Protein 4RPT (pdb70)

Nearest PDB structures (foldseek):
  4rpt-assembly3_B  TM=1.002E+00  e=6.701E-26  Rotavirus A
  5af2-assembly4_D  TM=9.521E-01  e=5.714E-21  Rotavirus A
  6o3v-assembly1_C-4  TM=9.433E-01  e=4.344E-21  Rotavirus A
  6o6b-assembly1_B  TM=9.333E-01  e=2.959E-21  Rotavirus A
  6o3v-assembly2_B  TM=9.408E-01  e=2.381E-19  Rotavirus A

Radius of gyration: 18.59 Å; Cα contacts (8 Å, |Δi|>4): 597; chains: 2; bounding box: 38×41×48 Å

Sequence (284 aa):
SGADDPNYFIGIKFRHIPYEYDVKIPHLTFGVLFISDNMIPDVVEIMKIMKKELFEMDITTSYTYMLSDGIYVANVSGVLATYFKMYNLFYKSQITFGQSRMFIPHITLSFSNNKTVRIESTRLKISSIYLRKIKGDTVFDMSEDPNYFIGIKFRHIPYEYDVKIPHLTFGVLFISDNMIPDVVEIMKIMKKELFEMDITTSYTYMLSDGIYVANVSGVLATYFKMYNLFYKSQITFGQSRMFIPHITLSFSNNKTVRIESTRLKISSIYLRKIKGDTVFDMSE

B-factor: mean 23.07, std 10.88, range [8.74, 69.45]

InterPro domains:
  IPR011181 Protein VP3, rotavirus [MF_04124] (1-789)
  IPR011181 Protein VP3, rotavirus [MF_04128] (1-835)
  IPR011181 Protein VP3, rotavirus [PF06929] (1-686)
  IPR011181 Protein VP3, rotavirus [PIRSF004015] (1-833)
  IPR011181 Protein VP3, rotavirus [PS51589] (1-835)
  IPR011181 Protein VP3, rotavirus [cd20757] (257-454)

Organism: Rotavirus A (strain RVA/Monkey/United States/RRV/1975/G3P5B[3]) (NCBI:txid444185)

Structure (mmCIF, N/CA/C/O backbone):
data_4RPT
#
_entry.id   4RPT
#
_cell.length_a   40.240
_cell.length_b   68.370
_cell.length_c   52.420
_cell.angle_alpha   90.00
_cell.angle_beta   106.88
_cell.angle_gamma   90.00
#
_symmetry.space_group_name_H-M   'P 1 21 1'
#
loop_
_entity.id
_entity.type
_entity.pdbx_description
1 polymer 'Capping enzyme protein'
2 non-polymer 'MALONATE ION'
3 non-polymer 1,2-ETHANEDIOL
4 water water
#
loop_
_atom_site.group_PDB
_atom_site.id
_atom_site.type_symbol
_atom_site.label_atom_id
_atom_site.label_alt_id
_atom_site.label_comp_id
_atom_site.label_asym_id
_atom_site.label_entity_id
_atom_site.label_seq_id
_atom_site.pdbx_PDB_ins_code
_atom_site.Cartn_x
_atom_site.Cartn_y
_atom_site.Cartn_z
_atom_site.occupancy
_atom_site.B_iso_or_equiv
_atom_site.auth_seq_id
_atom_site.auth_comp_id
_atom_site.auth_asym_id
_atom_site.auth_atom_id
_atom_site.pdbx_PDB_model_num
ATOM 1 N N . SER A 1 1 ? 11.286 33.133 -9.242 1.00 19.46 692 SER A N 1
ATOM 2 C CA . SER A 1 1 ? 12.420 32.347 -9.714 1.00 20.59 692 SER A CA 1
ATOM 3 C C . SER A 1 1 ? 12.987 31.504 -8.580 1.00 18.37 692 SER A C 1
ATOM 4 O O . SER A 1 1 ? 12.868 31.872 -7.406 1.00 18.29 692 SER A O 1
ATOM 7 N N . GLY A 1 2 ? 13.606 30.385 -8.936 1.00 24.33 693 GLY A N 1
ATOM 8 C CA . GLY A 1 2 ? 14.225 29.498 -7.968 1.00 22.39 693 GLY A CA 1
ATOM 9 C C . GLY A 1 2 ? 13.237 28.944 -6.963 1.00 25.03 693 GLY A C 1
ATOM 10 O O . GLY A 1 2 ? 12.048 28.826 -7.246 1.00 25.78 693 GLY A O 1
ATOM 11 N N . ALA A 1 3 ? 13.733 28.622 -5.772 1.00 20.46 694 ALA A N 1
ATOM 12 C CA . ALA A 1 3 ? 12.888 28.042 -4.738 1.00 18.05 694 ALA A CA 1
ATOM 13 C C . ALA A 1 3 ? 13.567 28.159 -3.387 1.00 17.08 694 ALA A C 1
ATOM 14 O O . ALA A 1 3 ? 14.770 28.355 -3.305 1.00 16.54 694 ALA A O 1
ATOM 16 N N . ASP A 1 4 ? 12.783 28.062 -2.326 1.00 18.61 695 ASP A N 1
ATOM 17 C CA . ASP A 1 4 ? 13.360 27.947 -1.001 1.00 17.29 695 ASP A CA 1
ATOM 18 C C . ASP A 1 4 ? 13.951 26.544 -0.846 1.00 17.30 695 ASP A C 1
ATOM 19 O O . ASP A 1 4 ? 13.240 25.544 -1.067 1.00 17.46 695 ASP A O 1
ATOM 24 N N . ASP A 1 5 ? 15.229 26.456 -0.483 1.00 16.23 696 ASP A N 1
ATOM 25 C CA . ASP A 1 5 ? 15.836 25.154 -0.191 1.00 16.57 696 ASP A CA 1
ATOM 26 C C . ASP A 1 5 ? 15.003 24.407 0.836 1.00 15.40 696 ASP A C 1
ATOM 27 O O . ASP A 1 5 ? 14.323 25.018 1.661 1.00 15.23 696 ASP A O 1
ATOM 32 N N . PRO A 1 6 ? 15.026 23.079 0.770 1.00 15.93 697 PRO A N 1
ATOM 33 C CA . PRO A 1 6 ? 14.195 22.331 1.705 1.00 13.70 697 PRO A CA 1
ATOM 34 C C . PRO A 1 6 ? 14.693 22.431 3.137 1.00 15.20 697 PRO A C 1
ATOM 35 O O . PRO A 1 6 ? 15.888 22.577 3.391 1.00 15.06 697 PRO A O 1
ATOM 39 N N . ASN A 1 7 ? 13.755 22.379 4.069 1.00 14.13 698 ASN A N 1
ATOM 40 C CA . ASN A 1 7 ? 14.099 22.300 5.477 1.00 14.08 698 ASN A CA 1
ATOM 41 C C . ASN A 1 7 ? 13.614 20.999 6.111 1.00 12.28 698 ASN A C 1
ATOM 42 O O . ASN A 1 7 ? 13.949 20.728 7.258 1.00 13.81 698 ASN A O 1
ATOM 47 N N . TYR A 1 8 ? 12.838 20.201 5.366 1.00 11.66 699 TYR A N 1
ATOM 48 C CA . TYR A 1 8 ? 12.373 18.886 5.850 1.00 11.74 699 TYR A CA 1
ATOM 49 C C . TYR A 1 8 ? 12.567 17.820 4.786 1.00 11.22 699 TYR A C 1
ATOM 50 O O . TYR A 1 8 ? 12.672 18.122 3.588 1.00 11.52 699 TYR A O 1
ATOM 59 N N . PHE A 1 9 ? 12.628 16.570 5.218 1.00 11.36 700 PHE A N 1
ATOM 60 C CA . PHE A 1 9 ? 12.536 15.477 4.250 1.00 10.67 700 PHE A CA 1
ATOM 61 C C . PHE A 1 9 ? 11.570 14.415 4.764 1.00 8.74 700 PHE A C 1
ATOM 62 O O . PHE A 1 9 ? 11.243 14.350 5.968 1.00 9.85 700 PHE A O 1
ATOM 70 N N . ILE A 1 10 ? 11.047 13.619 3.839 1.00 9.07 701 ILE A N 1
ATOM 71 C CA . ILE A 1 10 ? 10.286 12.424 4.195 1.00 9.38 701 ILE A CA 1
ATOM 72 C C . ILE A 1 10 ? 11.249 11.247 4.103 1.00 10.23 701 ILE A C 1
ATOM 73 O O . ILE A 1 10 ? 11.850 11.025 3.046 1.00 10.02 701 ILE A O 1
ATOM 78 N N . GLY A 1 11 ? 11.415 10.519 5.203 1.00 9.54 702 GLY A N 1
ATOM 79 C CA . GLY A 1 11 ? 12.333 9.401 5.256 1.00 10.11 702 GLY A CA 1
ATOM 80 C C . GLY A 1 11 ? 11.556 8.098 5.339 1.00 11.46 702 GLY A C 1
ATOM 81 O O . GLY A 1 11 ? 10.416 8.042 5.837 1.00 11.52 702 GLY A O 1
ATOM 82 N N . ILE A 1 12 ? 12.182 7.027 4.869 1.00 11.65 703 ILE A N 1
ATOM 83 C CA . ILE A 1 12 ? 11.599 5.694 4.999 1.00 12.36 703 ILE A CA 1
ATOM 84 C C . ILE A 1 12 ? 12.686 4.775 5.521 1.00 11.65 703 ILE A C 1
ATOM 85 O O . ILE A 1 12 ? 13.776 4.695 4.938 1.00 12.63 703 ILE A O 1
ATOM 90 N N . LYS A 1 13 ? 12.406 4.119 6.641 1.00 12.60 704 LYS A N 1
ATOM 91 C CA . LYS A 1 13 ? 13.325 3.152 7.227 1.00 14.07 704 LYS A CA 1
ATOM 92 C C . LYS A 1 13 ? 12.883 1.744 6.861 1.00 13.93 704 LYS A C 1
ATOM 93 O O . LYS A 1 13 ? 11.691 1.508 6.616 1.00 15.84 704 LYS A O 1
ATOM 99 N N . PHE A 1 14 ? 13.842 0.824 6.853 1.00 14.95 705 PHE A N 1
ATOM 100 C CA . PHE A 1 14 ? 13.599 -0.550 6.417 1.00 16.47 705 PHE A CA 1
ATOM 101 C C . PHE A 1 14 ? 14.064 -1.542 7.470 1.00 17.75 705 PHE A C 1
ATOM 102 O O . PHE A 1 14 ? 14.907 -1.223 8.292 1.00 18.92 705 PHE A O 1
ATOM 110 N N . ARG A 1 15 ? 13.494 -2.740 7.439 1.00 16.97 706 ARG A N 1
ATOM 111 C CA . ARG A 1 15 ? 13.913 -3.802 8.342 1.00 2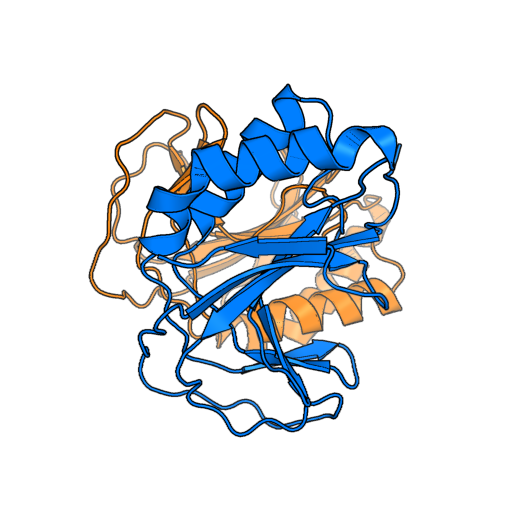0.51 706 ARG A CA 1
ATOM 112 C C . ARG A 1 15 ? 15.375 -4.162 8.111 1.00 19.38 706 ARG A C 1
ATOM 113 O O . ARG A 1 15 ? 16.124 -4.448 9.049 1.00 25.70 706 ARG A O 1
ATOM 121 N N . HIS A 1 16 ? 15.793 -4.107 6.858 1.00 16.51 707 HIS A N 1
ATOM 122 C CA . HIS A 1 16 ? 17.138 -4.516 6.500 1.00 20.07 707 HIS A CA 1
ATOM 123 C C . HIS A 1 16 ? 17.550 -3.841 5.217 1.00 18.73 707 HIS A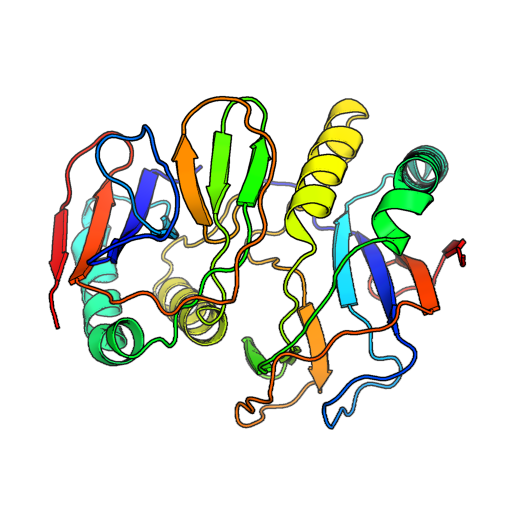 C 1
ATOM 124 O O . HIS A 1 16 ? 16.744 -3.686 4.298 1.00 24.40 707 HIS A O 1
ATOM 131 N N . ILE A 1 17 ? 18.803 -3.434 5.135 1.00 17.08 708 ILE A N 1
ATOM 132 C CA . ILE A 1 17 ? 19.289 -3.030 3.836 1.00 19.02 708 ILE A CA 1
ATOM 133 C C . ILE A 1 17 ? 20.485 -3.892 3.458 1.00 19.03 708 ILE A C 1
ATOM 134 O O . ILE A 1 17 ? 21.269 -4.324 4.313 1.00 19.22 708 ILE A O 1
ATOM 139 N N . PRO A 1 18 ? 20.610 -4.160 2.160 1.00 14.94 709 PRO A N 1
ATOM 140 C CA . PRO A 1 18 ? 21.532 -5.175 1.635 1.00 16.81 709 PRO A CA 1
ATOM 141 C C . PRO A 1 18 ? 22.926 -4.652 1.279 1.00 14.04 709 PRO A C 1
ATOM 142 O O . PRO A 1 18 ? 23.630 -5.242 0.441 1.00 13.96 709 PRO A O 1
ATOM 146 N N . TYR A 1 19 ? 23.362 -3.596 1.964 1.00 14.22 710 TYR A N 1
ATOM 147 C CA . TYR A 1 19 ? 24.673 -3.003 1.723 1.00 14.09 710 TYR A CA 1
ATOM 148 C C . TYR A 1 19 ? 25.379 -2.728 3.026 1.00 13.49 710 TYR A C 1
ATOM 149 O O . TYR A 1 19 ? 24.740 -2.427 4.023 1.00 16.33 710 TYR A O 1
ATOM 158 N N . GLU A 1 20 ? 26.702 -2.783 2.994 1.00 14.76 711 GLU A N 1
ATOM 159 C CA . GLU A 1 20 ? 27.496 -2.248 4.081 1.00 15.97 711 GLU A CA 1
ATOM 160 C C . GLU A 1 20 ? 27.220 -0.744 4.133 1.00 16.12 711 GLU A C 1
ATOM 161 O O . GLU A 1 20 ? 27.110 -0.081 3.098 1.00 14.54 711 GLU A O 1
ATOM 167 N N . TYR A 1 21 ? 27.105 -0.202 5.338 1.00 14.30 712 TYR A N 1
ATOM 168 C CA . TYR A 1 21 ? 26.861 1.226 5.515 1.00 14.91 712 TYR A CA 1
ATOM 169 C C . TYR A 1 21 ? 27.553 1.726 6.773 1.00 15.59 712 TYR A C 1
ATOM 170 O O . TYR A 1 21 ? 27.784 0.954 7.710 1.00 15.75 712 TYR A O 1
ATOM 179 N N . ASP A 1 22 ? 27.891 3.011 6.780 1.00 15.92 713 ASP A N 1
ATOM 180 C CA . ASP A 1 22 ? 28.570 3.623 7.918 1.00 17.98 713 ASP A CA 1
ATOM 181 C C . ASP A 1 22 ? 27.725 4.682 8.637 1.00 18.59 713 ASP A C 1
ATOM 182 O O . ASP A 1 22 ? 28.070 5.099 9.741 1.00 18.76 713 ASP A O 1
ATOM 187 N N . VAL A 1 23 ? 26.647 5.149 8.021 1.00 14.69 714 VAL A N 1
ATOM 188 C CA . VAL A 1 23 ? 25.789 6.127 8.695 1.00 15.64 714 VAL A CA 1
ATOM 189 C C . VAL A 1 23 ? 25.090 5.454 9.870 1.00 18.97 714 VAL A C 1
ATOM 190 O O . VAL A 1 23 ? 24.956 4.235 9.910 1.00 18.72 714 VAL A O 1
ATOM 194 N N . LYS A 1 24 ? 24.624 6.245 10.828 1.00 16.76 715 LYS A N 1
ATOM 195 C CA . LYS A 1 24 ? 24.008 5.658 12.013 1.00 19.30 715 LYS A CA 1
ATOM 196 C C . LYS A 1 24 ? 22.570 5.223 11.778 1.00 20.35 715 LYS A C 1
ATOM 197 O O . LYS A 1 24 ? 22.143 4.196 12.301 1.00 27.49 715 LYS A O 1
ATOM 203 N N . ILE A 1 25 ? 21.829 5.998 10.997 1.00 19.65 716 ILE A N 1
ATOM 204 C CA . ILE A 1 25 ? 20.439 5.657 10.705 1.00 23.78 716 ILE A CA 1
ATOM 205 C C . ILE A 1 25 ? 20.197 5.595 9.202 1.00 15.71 716 ILE A C 1
ATOM 206 O O . ILE A 1 25 ? 19.768 6.569 8.597 1.00 18.87 716 ILE A O 1
ATOM 211 N N . PRO A 1 26 ? 20.466 4.433 8.584 1.00 16.43 717 PRO A N 1
ATOM 212 C CA . PRO A 1 26 ? 20.247 4.383 7.135 1.00 14.04 717 PRO A CA 1
ATOM 213 C C . PRO A 1 26 ? 18.769 4.452 6.798 1.00 12.71 717 PRO A C 1
ATOM 214 O O . PRO A 1 26 ? 17.930 3.850 7.480 1.00 14.86 717 PRO A O 1
ATOM 218 N N . HIS A 1 27 ? 18.447 5.232 5.782 1.00 11.40 718 HIS A N 1
ATOM 219 C CA . HIS A 1 27 ? 17.061 5.432 5.394 1.00 10.72 718 HIS A CA 1
ATOM 220 C C . HIS A 1 27 ? 17.003 5.868 3.945 1.00 11.20 718 HIS A C 1
ATOM 221 O O . HIS A 1 27 ? 17.957 6.440 3.408 1.00 10.89 718 HIS A O 1
ATOM 228 N N . LEU A 1 28 ? 15.868 5.603 3.316 1.00 11.03 719 LEU A N 1
ATOM 229 C CA . LEU A 1 28 ? 15.544 6.242 2.056 1.00 10.93 719 LEU A CA 1
ATOM 230 C C . LEU A 1 28 ? 15.126 7.691 2.312 1.00 10.56 719 LEU A C 1
ATOM 231 O O . LEU A 1 28 ? 14.234 7.965 3.124 1.00 11.73 719 LEU A O 1
ATOM 236 N N . THR A 1 29 ? 15.805 8.626 1.662 1.00 10.97 720 THR A N 1
ATOM 237 C CA . THR A 1 29 ? 15.314 10.002 1.576 1.00 9.65 720 THR A CA 1
ATOM 238 C C . THR A 1 29 ? 14.353 10.007 0.402 1.00 9.21 720 THR A C 1
ATOM 239 O O . THR A 1 29 ? 14.777 10.006 -0.763 1.00 10.32 720 THR A O 1
ATOM 243 N N . PHE A 1 30 ? 13.064 9.914 0.711 1.00 10.47 721 PHE A N 1
ATOM 244 C CA . PHE A 1 30 ? 12.029 9.757 -0.307 1.00 10.74 721 PHE A CA 1
ATOM 245 C C . PHE A 1 30 ? 11.734 11.074 -1.006 1.00 10.30 721 PHE A C 1
ATOM 246 O O . PHE A 1 30 ? 11.541 11.113 -2.222 1.00 11.79 721 PHE A O 1
ATOM 254 N N . GLY A 1 31 ? 11.719 12.161 -0.244 1.00 9.69 722 GLY A N 1
ATOM 255 C CA . GLY A 1 31 ? 11.452 13.457 -0.839 1.00 11.43 722 GLY A CA 1
ATOM 256 C C . GLY A 1 31 ? 11.899 14.563 0.078 1.00 10.86 722 GLY A C 1
ATOM 257 O O . GLY A 1 31 ? 12.130 14.321 1.259 1.00 10.45 722 GLY A O 1
ATOM 258 N N . VAL A 1 32 ? 12.054 15.760 -0.477 1.00 9.65 723 VAL A N 1
ATOM 259 C CA . VAL A 1 32 ? 12.471 16.915 0.308 1.00 10.34 723 VAL A CA 1
ATOM 260 C C . VAL A 1 32 ? 11.455 18.026 0.091 1.00 11.43 723 VAL A C 1
ATOM 261 O O . VAL A 1 32 ? 10.786 18.093 -0.948 1.00 13.76 723 VAL A O 1
ATOM 265 N N . LEU A 1 33 ? 11.320 18.873 1.106 1.00 10.64 724 LEU A N 1
ATOM 266 C CA . LEU A 1 33 ? 10.274 19.897 1.126 1.00 11.61 724 LEU A CA 1
ATOM 267 C C . LEU A 1 33 ? 10.740 21.140 1.821 1.00 11.45 724 LEU A C 1
ATOM 268 O O . LEU A 1 33 ? 11.514 21.052 2.759 1.00 13.09 724 LEU A O 1
ATOM 273 N N . PHE A 1 34 ? 10.150 22.272 1.446 1.00 13.22 725 PHE A N 1
ATOM 274 C CA . PHE A 1 34 ? 10.227 23.425 2.325 1.00 14.13 725 PHE A CA 1
ATOM 275 C C . PHE A 1 34 ? 8.856 23.610 2.941 1.00 14.20 725 PHE A C 1
ATOM 276 O O . PHE A 1 34 ? 7.858 23.690 2.234 1.00 16.20 725 PHE A O 1
ATOM 284 N N . ILE A 1 35 ? 8.814 23.625 4.269 1.00 14.69 726 ILE A N 1
ATOM 285 C CA . ILE A 1 35 ? 7.555 23.775 4.962 1.00 16.91 726 ILE A CA 1
ATOM 286 C C . ILE A 1 35 ? 7.655 25.010 5.838 1.00 17.56 726 ILE A C 1
ATOM 287 O O . ILE A 1 35 ? 8.536 25.091 6.678 1.00 18.33 726 ILE A O 1
ATOM 292 N N . SER A 1 36 ? 6.722 25.944 5.660 1.00 19.57 727 SER A N 1
ATOM 293 C CA . SER A 1 36 ? 6.535 27.020 6.635 1.00 25.48 727 SER A CA 1
ATOM 294 C C . SER A 1 36 ? 6.024 26.370 7.907 1.00 24.12 727 SER A C 1
ATOM 295 O O . SER A 1 36 ? 5.302 25.391 7.830 1.00 25.00 727 SER A O 1
ATOM 298 N N . ASP A 1 37 ? 6.357 26.915 9.073 1.00 38.76 728 ASP A N 1
ATOM 299 C CA . ASP A 1 37 ? 6.006 26.235 10.321 1.00 40.75 728 ASP A CA 1
ATOM 300 C C . ASP A 1 37 ? 4.504 26.104 10.552 1.00 35.32 728 ASP A C 1
ATOM 301 O O . ASP A 1 37 ? 4.057 25.159 11.210 1.00 46.30 728 ASP A O 1
ATOM 306 N N . ASN A 1 38 ? 3.720 27.009 9.978 1.00 27.62 729 ASN A N 1
ATOM 307 C CA . ASN A 1 38 ? 2.269 26.894 10.085 1.00 28.33 729 ASN A CA 1
ATOM 308 C C . ASN A 1 38 ? 1.712 25.814 9.158 1.00 27.40 729 ASN A C 1
ATOM 309 O O . ASN A 1 38 ? 0.519 25.509 9.195 1.00 28.82 729 ASN A O 1
ATOM 314 N N . MET A 1 39 ? 2.581 25.228 8.336 1.00 21.03 730 MET A N 1
ATOM 315 C CA . MET A 1 39 ? 2.138 24.251 7.341 1.00 21.69 730 MET A CA 1
ATOM 316 C C . MET A 1 39 ? 2.455 22.793 7.670 1.00 18.18 730 MET A C 1
ATOM 317 O O . MET A 1 39 ? 2.151 21.899 6.874 1.00 17.61 730 MET A O 1
ATOM 322 N N . ILE A 1 40 ? 3.065 22.544 8.824 1.00 20.14 731 ILE A N 1
ATOM 323 C CA . ILE A 1 40 ? 3.330 21.164 9.246 1.00 20.21 731 ILE A CA 1
ATOM 324 C C . ILE A 1 40 ? 2.060 20.292 9.244 1.00 19.10 731 ILE A C 1
ATOM 325 O O . ILE A 1 40 ? 2.086 19.175 8.711 1.00 18.66 731 ILE A O 1
ATOM 330 N N . PRO A 1 41 ? 0.947 20.787 9.820 1.00 19.75 732 PRO A N 1
ATOM 331 C CA . PRO A 1 41 ? -0.242 19.927 9.797 1.00 22.85 732 PRO A CA 1
ATOM 332 C C . PRO A 1 41 ? -0.683 19.571 8.386 1.00 19.08 732 PRO A C 1
ATOM 333 O O . PRO A 1 41 ? -1.120 18.445 8.157 1.00 20.75 732 PRO A O 1
ATOM 337 N N . ASP A 1 42 ? -0.543 20.507 7.454 1.00 19.25 733 ASP A N 1
ATOM 338 C CA . ASP A 1 42 ? -0.946 20.249 6.078 1.00 20.25 733 ASP A CA 1
ATOM 339 C C . ASP A 1 42 ? -0.113 19.126 5.464 1.00 16.98 733 ASP A C 1
ATOM 340 O O . ASP A 1 42 ? -0.634 18.264 4.775 1.00 15.46 733 ASP A O 1
ATOM 345 N N . VAL A 1 43 ? 1.182 19.122 5.748 1.00 15.14 734 VAL A N 1
ATOM 346 C CA . VAL A 1 43 ? 2.060 18.083 5.241 1.00 15.54 734 VAL A CA 1
ATOM 347 C C . VAL A 1 43 ? 1.712 16.757 5.897 1.00 14.11 734 VAL A C 1
ATOM 348 O O . VAL A 1 43 ? 1.644 15.726 5.238 1.00 13.73 734 VAL A O 1
ATOM 352 N N . VAL A 1 44 ? 1.454 16.787 7.199 1.00 14.89 735 VAL A N 1
ATOM 353 C CA . VAL A 1 44 ? 1.112 15.560 7.903 1.00 16.40 735 VAL A CA 1
ATOM 354 C C . VAL A 1 44 ? -0.196 14.961 7.366 1.00 14.53 735 VAL A C 1
ATOM 355 O O . VAL A 1 44 ? -0.298 13.749 7.173 1.00 14.31 735 VAL A O 1
ATOM 359 N N . GLU A 1 45 ? -1.165 15.826 7.076 1.00 16.20 736 GLU A N 1
ATOM 360 C CA . GLU A 1 45 ? -2.433 15.381 6.491 1.00 16.79 736 GLU A CA 1
ATOM 361 C C . GLU A 1 45 ? -2.212 14.666 5.169 1.00 16.33 736 GLU A C 1
ATOM 362 O O . GLU A 1 45 ? -2.832 13.629 4.897 1.00 14.54 736 GLU A O 1
ATOM 368 N N . ILE A 1 46 ? -1.324 15.217 4.343 1.00 15.52 737 ILE A N 1
ATOM 369 C CA . ILE A 1 46 ? -1.067 14.632 3.032 1.00 15.95 737 ILE A CA 1
ATOM 370 C C . ILE A 1 46 ? -0.352 13.293 3.192 1.00 13.60 737 ILE A C 1
ATOM 371 O O . ILE A 1 46 ? -0.662 12.333 2.508 1.00 13.88 737 ILE A O 1
ATOM 376 N N . MET A 1 47 ? 0.591 13.213 4.121 1.00 12.52 738 MET A N 1
ATOM 377 C CA . MET A 1 47 ? 1.239 11.936 4.370 1.00 14.76 738 MET A CA 1
ATOM 378 C C . MET A 1 47 ? 0.244 10.870 4.822 1.00 14.08 738 MET A C 1
ATOM 379 O O . MET A 1 47 ? 0.329 9.712 4.396 1.00 14.17 738 MET A O 1
ATOM 384 N N . LYS A 1 48 ? -0.711 11.272 5.657 1.00 14.49 739 LYS A N 1
ATOM 385 C CA . LYS A 1 48 ? -1.742 10.336 6.111 1.00 15.21 739 LYS A CA 1
ATOM 386 C C . LYS A 1 48 ? -2.670 9.916 4.971 1.00 14.44 739 LYS A C 1
ATOM 387 O O . LYS A 1 48 ? -2.997 8.741 4.844 1.00 15.99 739 LYS A O 1
ATOM 393 N N . ILE A 1 49 ? -3.030 10.854 4.105 1.00 14.13 740 ILE A N 1
ATOM 394 C CA . ILE A 1 49 ? -3.829 10.504 2.927 1.00 14.27 740 ILE A CA 1
ATOM 395 C C . ILE A 1 49 ? -3.114 9.465 2.069 1.00 15.95 740 ILE A C 1
ATOM 396 O O . ILE A 1 49 ? -3.732 8.542 1.519 1.00 15.83 740 ILE A O 1
ATOM 401 N N . MET A 1 50 ? -1.791 9.612 1.983 1.00 14.49 741 MET A N 1
ATOM 402 C CA . MET A 1 50 ? -0.970 8.743 1.149 1.0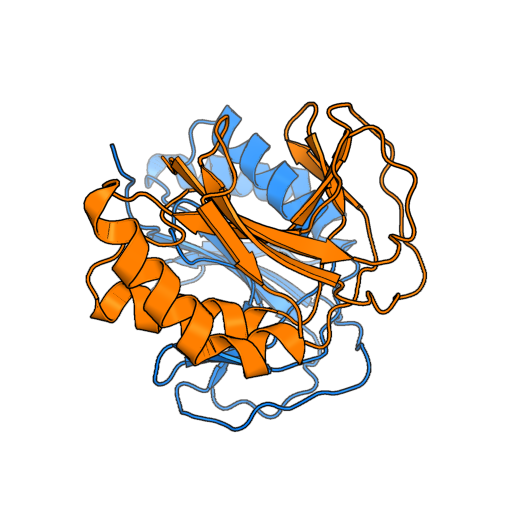0 16.14 741 MET A CA 1
ATOM 403 C C . MET A 1 50 ? -0.405 7.532 1.865 1.00 14.79 741 MET A C 1
ATOM 404 O O . MET A 1 50 ? 0.363 6.769 1.270 1.00 15.19 741 MET A O 1
ATOM 409 N N . LYS A 1 51 ? -0.801 7.329 3.121 1.00 14.28 742 LYS A N 1
ATOM 410 C CA . LYS A 1 51 ? -0.163 6.325 3.963 1.00 15.22 742 LYS A CA 1
ATOM 411 C C . LYS A 1 51 ? -0.250 4.927 3.389 1.00 17.09 742 LYS A C 1
ATOM 412 O O . LYS A 1 51 ? 0.758 4.252 3.281 1.00 16.27 742 LYS A O 1
ATOM 418 N N . LYS A 1 52 ? -1.445 4.476 3.020 1.00 16.57 743 LYS A N 1
ATOM 419 C CA . LYS A 1 52 ? -1.571 3.126 2.492 1.00 16.84 743 LYS A CA 1
ATOM 420 C C . LYS A 1 52 ? -0.756 2.924 1.224 1.00 17.34 743 LYS A C 1
ATOM 421 O O . LYS A 1 52 ? -0.079 1.909 1.085 1.00 19.80 743 LYS A O 1
ATOM 427 N N . GLU A 1 53 ? -0.776 3.894 0.313 1.00 16.89 744 GLU A N 1
ATOM 428 C CA . GLU A 1 53 ? -0.009 3.744 -0.915 1.00 19.31 744 GLU A CA 1
ATOM 429 C C . GLU A 1 53 ? 1.497 3.731 -0.643 1.00 18.39 744 GLU A C 1
ATOM 430 O O . GLU A 1 53 ? 2.226 2.923 -1.222 1.00 19.53 744 GLU A O 1
ATOM 436 N N . LEU A 1 54 ? 1.953 4.613 0.242 1.00 14.73 745 LEU A N 1
ATOM 437 C CA . LEU A 1 54 ? 3.368 4.638 0.619 1.00 15.56 745 LEU A CA 1
ATOM 438 C C . LEU A 1 54 ? 3.796 3.282 1.165 1.00 16.95 745 LEU A C 1
ATOM 439 O O . LEU A 1 54 ? 4.814 2.719 0.730 1.00 18.05 745 LEU A O 1
ATOM 444 N N . PHE A 1 55 ? 3.020 2.732 2.094 1.00 17.22 746 PHE A N 1
ATOM 445 C CA . PHE A 1 55 ? 3.402 1.455 2.686 1.00 20.68 746 PHE A CA 1
ATOM 446 C C . PHE A 1 55 ? 3.271 0.288 1.714 1.00 23.59 746 PHE A C 1
ATOM 447 O O . PHE A 1 55 ? 3.906 -0.749 1.909 1.00 24.41 746 PHE A O 1
ATOM 455 N N . GLU A 1 56 ? 2.497 0.474 0.650 1.00 20.73 747 GLU A N 1
ATOM 456 C CA . GLU A 1 56 ? 2.346 -0.550 -0.381 1.00 25.07 747 GLU A CA 1
ATOM 457 C C . GLU A 1 56 ? 3.397 -0.509 -1.490 1.00 24.09 747 GLU A C 1
ATOM 458 O O . GLU A 1 56 ? 3.381 -1.356 -2.377 1.00 25.55 747 GLU A O 1
ATOM 464 N N . MET A 1 57 ? 4.295 0.475 -1.466 1.00 21.75 748 MET A N 1
ATOM 465 C CA . MET A 1 57 ? 5.245 0.619 -2.565 1.00 19.54 748 MET A CA 1
ATOM 466 C C . MET A 1 57 ? 6.126 -0.610 -2.726 1.00 19.92 748 MET A C 1
ATOM 467 O O . MET A 1 57 ? 6.561 -1.210 -1.749 1.00 22.53 748 MET A O 1
ATOM 472 N N . ASP A 1 58 ? 6.355 -0.985 -3.978 1.00 18.34 749 ASP A N 1
ATOM 473 C CA . ASP A 1 58 ? 7.236 -2.097 -4.298 1.00 22.06 749 ASP A CA 1
ATOM 474 C C . ASP A 1 58 ? 8.655 -1.557 -4.475 1.00 15.22 749 ASP A C 1
ATOM 475 O O . ASP A 1 58 ? 9.081 -1.261 -5.587 1.00 20.85 749 ASP A O 1
ATOM 480 N N . ILE A 1 59 ? 9.350 -1.385 -3.356 1.00 16.87 750 ILE A N 1
ATOM 481 C CA . ILE A 1 59 ? 10.642 -0.724 -3.358 1.00 18.10 750 ILE A CA 1
ATOM 482 C C . ILE A 1 59 ? 11.747 -1.753 -3.449 1.00 17.45 750 ILE A C 1
ATOM 483 O O . ILE A 1 59 ? 11.840 -2.639 -2.598 1.00 18.07 750 ILE A O 1
ATOM 488 N N . THR A 1 60 ? 12.570 -1.643 -4.482 1.00 13.97 751 THR A N 1
ATOM 489 C CA . THR A 1 60 ? 13.740 -2.491 -4.604 1.00 14.55 751 THR A CA 1
ATOM 490 C C . THR A 1 60 ? 14.986 -1.643 -4.710 1.00 13.82 751 THR A C 1
ATOM 491 O O . THR A 1 60 ? 14.911 -0.423 -4.888 1.00 14.67 751 THR A O 1
ATOM 495 N N . THR A 1 61 ? 16.134 -2.296 -4.573 1.00 14.18 752 THR A N 1
ATOM 496 C CA . THR A 1 61 ? 17.411 -1.637 -4.736 1.00 12.83 752 THR A CA 1
ATOM 497 C C . THR A 1 61 ? 18.357 -2.618 -5.422 1.00 13.48 752 THR A C 1
ATOM 498 O O . THR A 1 61 ? 18.182 -3.836 -5.286 1.00 15.95 752 THR A O 1
ATOM 502 N N . SER A 1 62 ? 19.310 -2.118 -6.190 1.00 12.97 753 SER A N 1
ATOM 503 C CA . SER A 1 62 ? 20.255 -3.039 -6.797 1.00 13.17 753 SER A CA 1
ATOM 504 C C . SER A 1 62 ? 21.652 -2.496 -6.995 1.00 16.51 753 SER A C 1
ATOM 505 O O . SER A 1 62 ? 22.558 -3.277 -7.292 1.00 16.01 753 SER A O 1
ATOM 508 N N . TYR A 1 63 ? 21.875 -1.192 -6.849 1.00 13.70 754 TYR A N 1
ATOM 509 C CA . TYR A 1 63 ? 23.236 -0.698 -6.991 1.00 14.87 754 TYR A CA 1
ATOM 510 C C . TYR A 1 63 ? 23.521 0.536 -6.166 1.00 13.56 754 TYR A C 1
ATOM 511 O O . TYR A 1 63 ? 22.596 1.228 -5.707 1.00 12.56 754 TYR A O 1
ATOM 520 N N . THR A 1 64 ? 24.804 0.795 -5.953 1.00 12.48 755 THR A N 1
ATOM 521 C CA . THR A 1 64 ? 25.253 1.969 -5.225 1.00 12.63 755 THR A CA 1
ATOM 522 C C . THR A 1 64 ? 26.058 2.874 -6.133 1.00 13.21 755 THR A C 1
ATOM 523 O O . THR A 1 64 ? 26.567 2.450 -7.172 1.00 15.75 755 THR A O 1
ATOM 527 N N . TYR A 1 65 ? 26.197 4.128 -5.735 1.00 13.89 756 TYR A N 1
ATOM 528 C CA . TYR A 1 65 ? 26.910 5.099 -6.542 1.00 12.13 756 TYR A CA 1
ATOM 529 C C . TYR A 1 65 ? 27.296 6.304 -5.721 1.00 11.68 756 TYR A C 1
ATOM 530 O O . TYR A 1 65 ? 26.722 6.528 -4.645 1.00 12.31 756 TYR A O 1
ATOM 539 N N . MET A 1 66 ? 28.286 7.054 -6.209 1.00 12.02 757 MET A N 1
ATOM 540 C CA . MET A 1 66 ? 28.676 8.309 -5.583 1.00 11.99 757 MET A CA 1
ATOM 541 C C . MET A 1 66 ? 27.726 9.395 -6.067 1.00 13.28 757 MET A C 1
ATOM 542 O O . MET A 1 66 ? 27.697 9.735 -7.258 1.00 14.41 757 MET A O 1
ATOM 547 N N . LEU A 1 67 ? 26.947 9.938 -5.132 1.00 11.83 758 LEU A N 1
ATOM 548 C CA . LEU A 1 67 ? 26.052 11.047 -5.417 1.00 13.44 758 LEU A CA 1
ATOM 549 C C . LEU A 1 67 ? 26.875 12.316 -5.630 1.00 12.89 758 LEU A C 1
ATOM 550 O O . LEU A 1 67 ? 26.656 13.092 -6.566 1.00 14.38 758 LEU A O 1
ATOM 555 N N . SER A 1 68 ? 27.856 12.497 -4.759 1.00 13.11 759 SER A N 1
ATOM 556 C CA . SER A 1 68 ? 28.803 13.595 -4.881 1.00 16.85 759 SER A CA 1
ATOM 557 C C . SER A 1 68 ? 30.019 13.178 -4.089 1.00 13.77 759 SER A C 1
ATOM 558 O O . SER A 1 68 ? 30.019 12.100 -3.505 1.00 15.00 759 SER A O 1
ATOM 561 N N . ASP A 1 69 ? 31.062 14.002 -4.092 1.00 17.68 760 ASP A N 1
ATOM 562 C CA . ASP A 1 69 ? 32.275 13.665 -3.366 1.00 20.42 760 ASP A CA 1
ATOM 563 C C . ASP A 1 69 ? 31.915 13.400 -1.900 1.00 15.30 760 ASP A C 1
ATOM 564 O O . ASP A 1 69 ? 31.243 14.206 -1.267 1.00 17.42 760 ASP A O 1
ATOM 569 N N . GLY A 1 70 ? 32.314 12.253 -1.371 1.00 17.21 761 GLY A N 1
ATOM 570 C CA . GLY A 1 70 ? 32.043 11.963 0.020 1.00 16.77 761 GLY A CA 1
ATOM 571 C C . GLY A 1 70 ? 30.592 11.658 0.367 1.00 14.09 761 GLY A C 1
ATOM 572 O O . GLY A 1 70 ? 30.239 11.672 1.540 1.00 15.48 761 GLY A O 1
ATOM 573 N N . ILE A 1 71 ? 29.744 11.376 -0.623 1.00 13.35 762 ILE A N 1
ATOM 574 C CA . ILE A 1 71 ? 28.375 10.918 -0.336 1.00 13.39 762 ILE A CA 1
ATOM 575 C C . ILE A 1 71 ? 28.057 9.699 -1.200 1.00 11.09 762 ILE A C 1
ATOM 576 O O . ILE A 1 71 ? 27.819 9.815 -2.403 1.00 12.41 762 ILE A O 1
ATOM 581 N N . TYR A 1 72 ? 28.089 8.539 -0.554 1.00 10.78 763 TYR A N 1
ATOM 582 C CA . TYR A 1 72 ? 27.931 7.239 -1.194 1.00 10.56 763 TYR A CA 1
ATOM 583 C C . TYR A 1 72 ? 26.548 6.709 -0.870 1.00 11.60 763 TYR A C 1
ATOM 584 O O . TYR A 1 72 ? 26.177 6.640 0.305 1.00 10.62 763 TYR A O 1
ATOM 593 N N . VAL A 1 73 ? 25.781 6.341 -1.897 1.00 10.62 764 VAL A N 1
ATOM 594 C CA . VAL A 1 73 ? 24.361 6.051 -1.694 1.00 10.10 764 VAL A CA 1
ATOM 595 C C . VAL A 1 73 ? 23.921 4.831 -2.472 1.00 10.73 764 VAL A C 1
ATOM 596 O O . VAL A 1 73 ? 24.605 4.410 -3.403 1.00 11.69 764 VAL A O 1
ATOM 600 N N . ALA A 1 74 ? 22.779 4.272 -2.086 1.00 10.30 765 ALA A N 1
ATOM 601 C CA . ALA A 1 74 ? 22.117 3.218 -2.856 1.00 10.78 765 ALA A CA 1
ATOM 602 C C . ALA A 1 74 ? 20.915 3.756 -3.608 1.00 11.58 765 ALA A C 1
ATOM 603 O O . ALA A 1 74 ? 20.231 4.677 -3.134 1.00 11.15 765 ALA A O 1
ATOM 605 N N . ASN A 1 75 ? 20.641 3.157 -4.764 1.00 11.01 766 ASN A N 1
ATOM 606 C CA . ASN A 1 75 ? 19.443 3.492 -5.519 1.00 10.92 766 ASN A CA 1
ATOM 607 C C . ASN A 1 75 ? 18.201 2.888 -4.869 1.00 10.84 766 ASN A C 1
ATOM 608 O O . ASN A 1 75 ? 18.284 2.000 -4.019 1.00 11.22 766 ASN A O 1
ATOM 613 N N . VAL A 1 76 ? 17.037 3.406 -5.254 1.00 11.60 767 VAL A N 1
ATOM 614 C CA . VAL A 1 76 ? 15.788 2.671 -5.098 1.00 12.94 767 VAL A CA 1
ATOM 615 C C . VAL A 1 76 ? 15.067 2.672 -6.433 1.00 11.69 767 VAL A C 1
ATOM 616 O O . VAL A 1 76 ? 15.283 3.534 -7.287 1.00 12.37 767 VAL A O 1
ATOM 620 N N . SER A 1 77 ? 14.219 1.667 -6.593 1.00 14.65 768 SER A N 1
ATOM 621 C CA . SER A 1 77 ? 13.380 1.566 -7.767 1.00 13.97 768 SER A CA 1
ATOM 622 C C . SER A 1 77 ? 11.982 1.245 -7.296 1.00 12.48 768 SER A C 1
ATOM 623 O O . SER A 1 77 ? 11.797 0.497 -6.342 1.00 15.07 768 SER A O 1
ATOM 626 N N . GLY A 1 78 ? 10.995 1.856 -7.940 1.00 13.31 769 GLY A N 1
ATOM 627 C CA . GLY A 1 78 ? 9.598 1.546 -7.692 1.00 16.76 769 GLY A CA 1
ATOM 628 C C . GLY A 1 78 ? 8.771 2.587 -6.965 1.00 17.90 769 GLY A C 1
ATOM 629 O O . GLY A 1 78 ? 7.604 2.321 -6.671 1.00 22.79 769 GLY A O 1
ATOM 630 N N . VAL A 1 79 ? 9.333 3.758 -6.677 1.00 15.32 770 VAL A N 1
ATOM 631 C CA . VAL A 1 79 ? 8.608 4.737 -5.871 1.00 16.02 770 VAL A CA 1
ATOM 632 C C . VAL A 1 79 ? 8.062 5.919 -6.682 1.00 16.36 770 VAL A C 1
ATOM 633 O O . VAL A 1 79 ? 7.421 6.802 -6.114 1.00 15.56 770 VAL A O 1
ATOM 637 N N . LEU A 1 80 ? 8.309 5.961 -7.991 1.00 13.71 771 LEU A N 1
ATOM 638 C CA . LEU A 1 80 ? 8.026 7.200 -8.723 1.00 13.03 771 LEU A CA 1
ATOM 639 C C . LEU A 1 80 ? 6.543 7.511 -8.985 1.00 12.68 771 LEU A C 1
ATOM 640 O O . LEU A 1 80 ? 6.194 8.668 -9.045 1.00 12.36 771 LEU A O 1
ATOM 645 N N . ALA A 1 81 ? 5.684 6.507 -9.099 1.00 12.89 772 ALA A N 1
ATOM 646 C CA . ALA A 1 81 ? 4.251 6.799 -9.244 1.00 11.89 772 ALA A CA 1
ATOM 647 C C . ALA A 1 81 ? 3.796 7.569 -8.014 1.00 13.01 772 ALA A C 1
ATOM 648 O O . ALA A 1 81 ? 3.142 8.608 -8.118 1.00 13.86 772 ALA A O 1
ATOM 650 N N . THR A 1 82 ? 4.200 7.083 -6.844 1.00 12.75 773 THR A N 1
ATOM 651 C CA . THR A 1 82 ? 3.818 7.707 -5.589 1.00 13.88 773 THR A CA 1
ATOM 652 C C . THR A 1 82 ? 4.538 9.038 -5.374 1.00 15.96 773 THR A C 1
ATOM 653 O O . THR A 1 82 ? 3.960 10.009 -4.877 1.00 13.72 773 THR A O 1
ATOM 657 N N . TYR A 1 83 ? 5.818 9.083 -5.738 1.00 13.23 774 TYR A N 1
ATOM 658 C CA . TYR A 1 83 ? 6.578 10.314 -5.653 1.00 13.06 774 TYR A CA 1
ATOM 659 C C . TYR A 1 83 ? 5.881 11.453 -6.414 1.00 12.15 774 TYR A C 1
ATOM 660 O O . TYR A 1 83 ? 5.733 12.571 -5.896 1.00 12.46 774 TYR A O 1
ATOM 669 N N . PHE A 1 84 ? 5.501 11.184 -7.660 1.00 12.76 775 PHE A N 1
ATOM 670 C CA . PHE A 1 84 ? 4.899 12.249 -8.450 1.00 12.42 775 PHE A CA 1
ATOM 671 C C . PHE A 1 84 ? 3.451 12.534 -8.062 1.00 15.41 775 PHE A C 1
ATOM 672 O O . PHE A 1 84 ? 3.012 13.667 -8.184 1.00 15.44 775 PHE A O 1
ATOM 680 N N . LYS A 1 85 ? 2.747 11.543 -7.533 1.00 13.42 776 LYS A N 1
ATOM 681 C CA . LYS A 1 85 ? 1.435 11.818 -6.956 1.00 14.07 776 LYS A CA 1
ATOM 682 C C . LYS A 1 85 ? 1.564 12.776 -5.770 1.00 17.30 776 LYS A C 1
ATOM 683 O O . LYS A 1 85 ? 0.828 13.755 -5.659 1.00 18.54 776 LYS A O 1
ATOM 689 N N . MET A 1 86 ? 2.549 12.524 -4.913 1.00 14.75 777 MET A N 1
ATOM 690 C CA . MET A 1 86 ? 2.781 13.373 -3.767 1.00 15.08 777 MET A CA 1
ATOM 691 C C . MET A 1 86 ? 3.219 14.764 -4.187 1.00 15.66 777 MET A C 1
ATOM 692 O O . MET A 1 86 ? 2.795 15.761 -3.599 1.00 16.77 777 MET A O 1
ATOM 697 N N . TYR A 1 87 ? 4.062 14.845 -5.215 1.00 16.11 778 TYR A N 1
ATOM 698 C CA . TYR A 1 87 ? 4.444 16.149 -5.733 1.00 17.08 778 TYR A CA 1
ATOM 699 C C . TYR A 1 87 ? 3.187 16.961 -6.060 1.00 18.17 778 TYR A C 1
ATOM 700 O O . TYR A 1 87 ? 3.088 18.131 -5.708 1.00 19.59 778 TYR A O 1
ATOM 709 N N . ASN A 1 88 ? 2.238 16.306 -6.712 1.00 16.85 779 ASN A N 1
ATOM 710 C CA . ASN A 1 88 ? 0.982 16.940 -7.112 1.00 18.46 779 ASN A CA 1
ATOM 711 C C . ASN A 1 88 ? 0.135 17.352 -5.913 1.00 17.41 779 ASN A C 1
ATOM 712 O O . ASN A 1 88 ? -0.400 18.468 -5.886 1.00 19.86 779 ASN A O 1
ATOM 717 N N . LEU A 1 89 ? 0.009 16.471 -4.923 1.00 16.65 780 LEU A N 1
ATOM 718 C CA . LEU A 1 89 ? -0.750 16.803 -3.713 1.00 17.04 780 LEU A CA 1
ATOM 719 C C . LEU A 1 89 ? -0.155 17.978 -2.965 1.00 21.19 780 LEU A C 1
ATOM 720 O O . LEU A 1 89 ? -0.879 18.872 -2.530 1.00 22.32 780 LEU A O 1
ATOM 725 N N . PHE A 1 90 ? 1.161 17.987 -2.799 1.00 19.07 781 PHE A N 1
ATOM 726 C CA . PHE A 1 90 ? 1.793 19.114 -2.130 1.00 18.09 781 PHE A CA 1
ATOM 727 C C . PHE A 1 90 ? 1.591 20.401 -2.929 1.00 24.10 781 PHE A C 1
ATOM 728 O O . PHE A 1 90 ? 1.264 21.448 -2.358 1.00 23.56 781 PHE A O 1
ATOM 736 N N . TYR A 1 91 ? 1.751 20.311 -4.246 1.00 22.73 782 TYR A N 1
ATOM 737 C CA . TYR A 1 91 ? 1.563 21.470 -5.118 1.00 26.42 782 TYR A CA 1
ATOM 738 C C . TYR A 1 91 ? 0.168 22.073 -5.001 1.00 26.71 782 TYR A C 1
ATOM 739 O O . TYR A 1 91 ? 0.021 23.292 -4.953 1.00 27.91 782 TYR A O 1
ATOM 748 N N . LYS A 1 92 ? -0.846 21.216 -4.960 1.00 24.66 783 LYS A N 1
ATOM 749 C CA . LYS A 1 92 ? -2.237 21.658 -4.855 1.00 22.24 783 LYS A CA 1
ATOM 750 C C . LYS A 1 92 ? -2.507 22.376 -3.527 1.00 30.62 783 LYS A C 1
ATOM 751 O O . LYS A 1 92 ? -3.443 23.173 -3.419 1.00 32.07 783 LYS A O 1
ATOM 757 N N . SER A 1 93 ? -1.708 22.061 -2.509 1.00 23.98 784 SER A N 1
ATOM 758 C CA . SER A 1 93 ? -1.797 22.735 -1.215 1.00 26.31 784 SER A CA 1
ATOM 759 C C . SER A 1 93 ? -0.733 23.830 -1.050 1.00 26.83 784 SER A C 1
ATOM 760 O O . SER A 1 93 ? -0.502 24.318 0.062 1.00 34.42 784 SER A O 1
ATOM 763 N N . GLN A 1 94 ? -0.101 24.208 -2.161 1.00 25.82 785 GLN A N 1
ATOM 764 C CA . GLN A 1 94 ? 0.964 25.218 -2.204 1.00 24.96 785 GLN A CA 1
ATOM 765 C C . GLN A 1 94 ? 2.097 24.937 -1.218 1.00 31.21 785 GLN A C 1
ATOM 766 O O . GLN A 1 94 ? 2.574 25.829 -0.518 1.00 33.11 785 GLN A O 1
ATOM 772 N N . ILE A 1 95 ? 2.526 23.683 -1.181 1.00 28.40 786 ILE A N 1
ATOM 773 C CA . ILE A 1 95 ? 3.698 23.295 -0.406 1.00 22.82 786 ILE A CA 1
ATOM 774 C C . ILE A 1 95 ? 4.800 22.913 -1.384 1.00 22.76 786 ILE A C 1
ATOM 775 O O . ILE A 1 95 ? 4.569 22.083 -2.266 1.00 24.64 786 ILE A O 1
ATOM 780 N N . THR A 1 96 ? 5.979 23.504 -1.216 1.00 21.39 787 THR A N 1
ATOM 781 C CA . THR A 1 96 ? 7.123 23.259 -2.103 1.00 19.73 787 THR A CA 1
ATOM 782 C C . THR A 1 96 ? 7.800 21.913 -1.814 1.00 18.18 787 THR A C 1
ATOM 783 O O . THR A 1 96 ? 8.410 21.730 -0.760 1.00 18.39 787 THR A O 1
ATOM 787 N N . PHE A 1 97 ? 7.673 20.987 -2.762 1.00 15.82 788 PHE A N 1
ATOM 788 C CA . PHE A 1 97 ? 8.207 19.623 -2.677 1.00 13.84 788 PHE A CA 1
ATOM 789 C C . PHE A 1 97 ? 9.075 19.346 -3.877 1.00 14.73 788 PHE A C 1
ATOM 790 O O . PHE A 1 97 ? 8.716 19.733 -4.993 1.00 20.50 788 PHE A O 1
ATOM 798 N N . GLY A 1 98 ? 10.224 18.711 -3.661 1.00 15.25 789 GLY A N 1
ATOM 799 C CA . GLY A 1 98 ? 11.057 18.299 -4.772 1.00 20.30 789 GLY A CA 1
ATOM 800 C C . GLY A 1 98 ? 11.686 19.445 -5.524 1.00 21.13 789 GLY A C 1
ATOM 801 O O . GLY A 1 98 ? 11.932 19.321 -6.715 1.00 23.95 789 GLY A O 1
ATOM 802 N N . GLN A 1 99 ? 11.961 20.550 -4.844 1.00 22.97 790 GLN A N 1
ATOM 803 C CA . GLN A 1 99 ? 12.488 21.734 -5.517 1.00 24.84 790 GLN A CA 1
ATOM 804 C C . GLN A 1 99 ? 14.007 21.716 -5.664 1.00 31.75 790 GLN A C 1
ATOM 805 O O . GLN A 1 99 ? 14.593 22.573 -6.333 1.0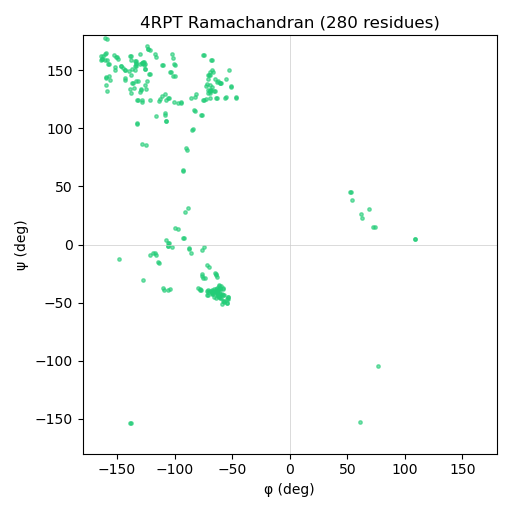0 27.35 790 GLN A O 1
ATOM 811 N N . SER A 1 100 ? 14.656 20.729 -5.054 1.00 25.30 791 SER A N 1
ATOM 812 C CA . SER A 1 100 ? 16.096 20.574 -5.231 1.00 22.21 791 SER A CA 1
ATOM 813 C C . SER A 1 100 ? 16.387 20.158 -6.670 1.00 28.46 791 SER A C 1
ATOM 814 O O . SER A 1 100 ? 15.739 19.260 -7.206 1.00 24.45 791 SER A O 1
ATOM 817 N N . ARG A 1 101 ? 17.367 20.834 -7.278 1.00 28.12 792 ARG A N 1
ATOM 818 C CA . ARG A 1 101 ? 17.806 20.600 -8.662 1.00 30.39 792 ARG A CA 1
ATOM 819 C C . ARG A 1 101 ? 18.401 19.218 -8.956 1.00 32.33 792 ARG A C 1
ATOM 820 O O . ARG A 1 101 ? 18.182 18.664 -9.962 1.00 41.97 792 ARG A O 1
ATOM 828 N N . MET A 1 102 ? 19.138 18.679 -8.048 1.00 22.84 793 MET A N 1
ATOM 829 C CA . MET A 1 102 ? 19.825 17.402 -8.228 1.00 24.71 793 MET A CA 1
ATOM 830 C C . MET A 1 102 ? 19.199 16.239 -7.463 1.00 19.82 793 MET A C 1
ATOM 831 O O . MET A 1 102 ? 19.706 15.118 -7.509 1.00 17.67 793 MET A O 1
ATOM 836 N N . PHE A 1 103 ? 18.110 16.504 -6.752 1.00 17.26 794 PHE A N 1
ATOM 837 C CA . PHE A 1 103 ? 17.528 15.511 -5.887 1.00 16.50 794 PHE A CA 1
ATOM 838 C C . PHE A 1 103 ? 16.898 14.371 -6.641 1.00 13.30 794 PHE A C 1
ATOM 839 O O . PHE A 1 103 ? 16.076 14.557 -7.472 1.00 15.65 794 PHE A O 1
ATOM 847 N N . ILE A 1 104 ? 17.332 13.181 -6.275 1.00 11.27 795 ILE A N 1
ATOM 848 C CA . ILE A 1 104 ? 16.713 11.938 -6.697 1.00 11.28 795 ILE A CA 1
ATOM 849 C C . ILE A 1 104 ? 16.614 11.030 -5.452 1.00 11.40 795 ILE A C 1
ATOM 850 O O . ILE A 1 104 ? 17.559 10.948 -4.725 1.00 11.80 795 ILE A O 1
ATOM 855 N N . PRO A 1 105 ? 15.498 10.377 -5.209 1.00 10.67 796 PRO A N 1
ATOM 856 C CA . PRO A 1 105 ? 15.385 9.528 -4.013 1.00 10.39 796 PRO A CA 1
ATOM 857 C C . PRO A 1 105 ? 16.555 8.554 -3.887 1.00 12.05 796 PRO A C 1
ATOM 858 O O . PRO A 1 105 ? 16.956 7.989 -4.898 1.00 11.76 796 PRO A O 1
ATOM 862 N N . HIS A 1 106 ? 17.108 8.399 -2.690 1.00 9.58 797 HIS A N 1
ATOM 863 C CA . HIS A 1 106 ? 18.314 7.591 -2.520 1.00 10.83 797 HIS A CA 1
ATOM 864 C C . HIS A 1 106 ? 18.413 7.200 -1.060 1.00 10.68 797 HIS A C 1
ATOM 865 O O . HIS A 1 106 ? 17.847 7.860 -0.186 1.00 10.64 797 HIS A O 1
ATOM 872 N N . ILE A 1 107 ? 19.164 6.145 -0.793 1.00 10.42 798 ILE A N 1
ATOM 873 C CA . ILE A 1 107 ? 19.532 5.725 0.558 1.00 12.20 798 ILE A CA 1
ATOM 874 C C . ILE A 1 107 ? 21.002 6.036 0.790 1.00 10.79 798 ILE A C 1
ATOM 875 O O . ILE A 1 107 ? 21.863 5.351 0.241 1.00 10.74 798 ILE A O 1
ATOM 880 N N . THR A 1 108 ? 21.319 7.055 1.580 1.00 9.92 799 THR A N 1
ATOM 881 C CA . THR A 1 108 ? 22.722 7.342 1.856 1.00 9.66 799 THR A CA 1
ATOM 882 C C . THR A 1 108 ? 23.297 6.241 2.734 1.00 10.80 799 THR A C 1
ATOM 883 O O . THR A 1 108 ? 22.706 5.852 3.747 1.00 11.55 799 THR A O 1
ATOM 887 N N . LEU A 1 109 ? 24.459 5.749 2.327 1.00 10.22 800 LEU A N 1
ATOM 888 C CA . LEU A 1 109 ? 25.117 4.663 3.025 1.00 10.71 800 LEU A CA 1
ATOM 889 C C . LEU A 1 109 ? 26.324 5.116 3.834 1.00 13.35 800 LEU A C 1
ATOM 890 O O . LEU A 1 109 ? 26.549 4.601 4.934 1.00 13.09 800 LEU A O 1
ATOM 895 N N . SER A 1 110 ? 27.107 6.048 3.292 1.00 10.60 801 SER A N 1
ATOM 896 C CA . SER A 1 110 ? 28.343 6.439 3.938 1.00 12.87 801 SER A CA 1
ATOM 897 C C . SER A 1 110 ? 28.759 7.794 3.434 1.00 13.67 801 SER A C 1
ATOM 898 O O . SER A 1 110 ? 28.606 8.120 2.244 1.00 12.55 801 SER A O 1
ATOM 901 N N . PHE A 1 111 ? 29.323 8.586 4.338 1.00 15.29 802 PHE A N 1
ATOM 902 C CA . PHE A 1 111 ? 29.887 9.863 3.949 1.00 17.20 802 PHE A CA 1
ATOM 903 C C . PHE A 1 111 ? 31.369 9.673 3.642 1.00 16.52 802 PHE A C 1
ATOM 904 O O . PHE A 1 111 ? 32.263 10.258 4.286 1.00 21.20 802 PHE A O 1
ATOM 912 N N . SER A 1 112 ? 31.631 8.867 2.623 1.00 16.80 803 SER A N 1
ATOM 913 C CA . SER A 1 112 ? 32.986 8.551 2.199 1.00 16.52 803 SER A CA 1
ATOM 914 C C . SER A 1 112 ? 32.937 8.045 0.772 1.00 19.04 803 SER A C 1
ATOM 915 O O . SER A 1 112 ? 31.857 7.720 0.266 1.00 16.93 803 SER A O 1
ATOM 918 N N . ASN A 1 113 ? 34.078 8.006 0.105 1.00 18.04 804 ASN A N 1
ATOM 919 C CA . ASN A 1 113 ? 34.148 7.495 -1.242 1.00 17.56 804 ASN A CA 1
ATOM 920 C C . ASN A 1 113 ? 34.247 5.977 -1.221 1.00 23.48 804 ASN A C 1
ATOM 921 O O . ASN A 1 113 ? 35.099 5.407 -0.541 1.00 25.42 804 ASN A O 1
ATOM 926 N N . ASN A 1 114 ? 33.357 5.326 -1.958 1.00 17.02 805 ASN A N 1
ATOM 927 C CA . ASN A 1 114 ? 33.303 3.870 -2.019 1.00 17.73 805 ASN A CA 1
ATOM 928 C C . ASN A 1 114 ? 33.154 3.391 -3.435 1.00 25.50 805 ASN A C 1
ATOM 929 O O . ASN A 1 114 ? 32.546 4.062 -4.266 1.00 21.12 805 ASN A O 1
ATOM 934 N N . LYS A 1 115 ? 33.629 2.180 -3.686 1.00 26.20 806 LYS A N 1
ATOM 935 C CA . LYS A 1 115 ? 33.407 1.548 -4.973 1.00 26.32 806 LYS A CA 1
ATOM 936 C C . LYS A 1 115 ? 31.955 1.126 -5.145 1.00 23.84 806 LYS A C 1
ATOM 937 O O . LYS A 1 115 ? 31.264 0.756 -4.183 1.00 23.15 806 LYS A O 1
ATOM 943 N N . THR A 1 116 ? 31.487 1.210 -6.379 1.00 27.60 807 THR A N 1
ATOM 944 C CA . THR A 1 116 ? 30.133 0.814 -6.696 1.00 25.37 807 THR A CA 1
ATOM 945 C C . THR A 1 116 ? 29.954 -0.677 -6.462 1.00 26.79 807 THR A C 1
ATOM 946 O O . THR A 1 116 ? 30.866 -1.476 -6.727 1.00 21.98 807 THR A O 1
ATOM 950 N N . VAL A 1 117 ? 28.787 -1.054 -5.956 1.00 21.76 808 VAL A N 1
ATOM 951 C CA . VAL A 1 117 ? 28.445 -2.458 -5.851 1.00 23.18 808 VAL A CA 1
ATOM 952 C C . VAL A 1 117 ? 27.115 -2.676 -6.557 1.00 21.04 808 VAL A C 1
ATOM 953 O O . VAL A 1 117 ? 26.268 -1.765 -6.642 1.00 22.48 808 VAL A O 1
ATOM 957 N N . ARG A 1 118 ? 26.935 -3.884 -7.080 1.00 17.93 809 ARG A N 1
ATOM 958 C CA . ARG A 1 118 ? 25.674 -4.279 -7.684 1.00 17.85 809 ARG A CA 1
ATOM 959 C C . ARG A 1 118 ? 25.243 -5.616 -7.119 1.00 18.22 809 ARG A C 1
ATOM 960 O O . ARG A 1 118 ? 26.049 -6.546 -7.053 1.00 19.53 809 ARG A O 1
ATOM 968 N N . ILE A 1 119 ? 23.994 -5.718 -6.697 1.00 17.31 810 ILE A N 1
ATOM 969 C CA . ILE A 1 119 ? 23.437 -6.980 -6.235 1.00 17.19 810 ILE A CA 1
ATOM 970 C C . ILE A 1 119 ? 22.189 -7.284 -7.047 1.00 19.62 810 ILE A C 1
ATOM 971 O O . ILE A 1 119 ? 21.733 -6.436 -7.821 1.00 20.48 810 ILE A O 1
ATOM 976 N N . GLU A 1 120 ? 21.649 -8.490 -6.902 1.00 17.26 811 GLU A N 1
ATOM 977 C CA . GLU A 1 120 ? 20.344 -8.806 -7.463 1.00 20.70 811 GLU A CA 1
ATOM 978 C C . GLU A 1 120 ? 19.338 -7.795 -6.939 1.00 17.10 811 GLU A C 1
ATOM 979 O O . GLU A 1 120 ? 19.447 -7.358 -5.788 1.00 19.95 811 GLU A O 1
ATOM 985 N N . SER A 1 121 ? 18.398 -7.392 -7.789 1.00 20.50 812 SER A N 1
ATOM 986 C CA . SER A 1 121 ? 17.288 -6.565 -7.332 1.00 18.10 812 SER A CA 1
ATOM 987 C C . SER A 1 121 ? 16.733 -7.169 -6.045 1.00 19.70 812 SER A C 1
ATOM 988 O O . SER A 1 121 ? 16.378 -8.355 -5.988 1.00 20.38 812 SER A O 1
ATOM 991 N N . THR A 1 122 ? 16.663 -6.346 -5.008 1.00 18.22 813 THR A N 1
ATOM 992 C CA . THR A 1 122 ? 16.350 -6.798 -3.670 1.00 16.87 813 THR A CA 1
ATOM 993 C C . THR A 1 122 ? 15.221 -5.957 -3.121 1.00 20.69 813 THR A C 1
ATOM 994 O O . THR A 1 122 ? 15.323 -4.738 -3.069 1.00 16.92 813 THR A O 1
ATOM 998 N N . ARG A 1 123 ? 14.142 -6.622 -2.732 1.00 17.42 814 ARG A N 1
ATOM 999 C CA . ARG A 1 123 ? 12.981 -5.992 -2.136 1.00 17.18 814 ARG A CA 1
ATOM 1000 C C . ARG A 1 123 ? 13.268 -5.498 -0.732 1.00 21.08 814 ARG A C 1
ATOM 1001 O O . ARG A 1 123 ? 13.774 -6.246 0.105 1.00 23.85 814 ARG A O 1
ATOM 1009 N N . LEU A 1 124 ? 12.917 -4.249 -0.458 1.00 18.72 815 LEU A N 1
ATOM 1010 C CA . LEU A 1 124 ? 13.064 -3.692 0.876 1.00 19.53 815 LEU A CA 1
ATOM 1011 C C . LEU A 1 124 ? 11.738 -3.719 1.613 1.00 18.92 815 LEU A C 1
ATOM 1012 O O . LEU A 1 124 ? 10.678 -3.560 1.007 1.00 25.44 815 LEU A O 1
ATOM 1017 N N . LYS A 1 125 ? 11.800 -3.940 2.918 1.00 19.75 816 LYS A N 1
ATOM 1018 C CA . LYS A 1 125 ? 10.605 -4.001 3.736 1.00 18.15 816 LYS A CA 1
ATOM 1019 C C . LYS A 1 125 ? 10.508 -2.766 4.614 1.00 17.44 816 LYS A C 1
ATOM 1020 O O . LYS A 1 125 ? 11.337 -2.542 5.492 1.00 18.51 816 LYS A O 1
ATOM 1026 N N . ILE A 1 126 ? 9.505 -1.949 4.330 1.00 17.19 817 ILE A N 1
ATOM 1027 C CA . ILE A 1 126 ? 9.304 -0.701 5.046 1.00 17.84 817 ILE A CA 1
ATOM 1028 C C . ILE A 1 126 ? 8.959 -0.950 6.508 1.00 19.27 817 ILE A C 1
ATOM 1029 O O . ILE A 1 126 ? 8.105 -1.794 6.820 1.00 21.96 817 ILE A O 1
ATOM 1034 N N . SER A 1 127 ? 9.630 -0.236 7.412 1.00 17.90 818 SER A N 1
ATOM 1035 C CA . SER A 1 127 ? 9.310 -0.326 8.831 1.00 18.20 818 SER A CA 1
ATOM 1036 C C . SER A 1 127 ? 8.664 0.958 9.349 1.00 24.65 818 SER A C 1
ATOM 1037 O O . SER A 1 127 ? 7.753 0.906 10.171 1.00 25.20 818 SER A O 1
ATOM 1040 N N . SER A 1 128 ? 9.119 2.109 8.859 1.00 19.05 819 SER A N 1
ATOM 1041 C CA . SER A 1 128 ? 8.595 3.388 9.325 1.00 17.54 819 SER A CA 1
ATOM 1042 C C . SER A 1 128 ? 8.711 4.438 8.234 1.00 13.81 819 SER A C 1
ATOM 1043 O O . SER A 1 128 ? 9.624 4.374 7.410 1.00 14.15 819 SER A O 1
ATOM 1046 N N . ILE A 1 129 ? 7.790 5.400 8.247 1.00 12.72 820 ILE A N 1
ATOM 1047 C CA . ILE A 1 129 ? 7.825 6.541 7.338 1.00 12.12 820 ILE A CA 1
ATOM 1048 C C . ILE A 1 129 ? 7.673 7.788 8.193 1.00 12.71 820 ILE A C 1
ATOM 1049 O O . ILE A 1 129 ? 6.829 7.836 9.083 1.00 14.77 820 ILE A O 1
ATOM 1054 N N . TYR A 1 130 ? 8.496 8.803 7.968 1.00 12.07 821 TYR A N 1
ATOM 1055 C CA . TYR A 1 130 ? 8.549 9.890 8.937 1.00 11.64 821 TYR A CA 1
ATOM 1056 C C . TYR A 1 130 ? 8.919 11.196 8.266 1.00 10.43 821 TYR A C 1
ATOM 1057 O O . TYR A 1 130 ? 9.427 11.211 7.133 1.00 11.33 821 TYR A O 1
ATOM 1066 N N . LEU A 1 131 ? 8.618 12.289 8.951 1.00 10.66 822 LEU A N 1
ATOM 1067 C CA . LEU A 1 131 ? 8.906 13.641 8.487 1.00 9.79 822 LEU A CA 1
ATOM 1068 C C . LEU A 1 131 ? 9.945 14.195 9.430 1.00 10.74 822 LEU A C 1
ATOM 1069 O O . LEU A 1 131 ? 9.697 14.244 10.640 1.00 12.09 822 LEU A O 1
ATOM 1074 N N . ARG A 1 132 ? 11.085 14.637 8.910 1.00 10.20 823 ARG A N 1
ATOM 1075 C CA . ARG A 1 132 ? 12.196 15.041 9.748 1.00 9.78 823 ARG A CA 1
ATOM 1076 C C . ARG A 1 132 ? 12.802 16.337 9.223 1.00 10.65 823 ARG A C 1
ATOM 1077 O O . ARG A 1 132 ? 12.951 16.524 8.002 1.00 11.05 823 ARG A O 1
ATOM 1085 N N . LYS A 1 133 ? 13.148 17.235 10.139 1.00 13.09 824 LYS A N 1
ATOM 1086 C CA . LYS A 1 133 ? 13.838 18.460 9.775 1.00 14.17 824 LYS A CA 1
ATOM 1087 C C . LYS A 1 133 ? 15.252 18.141 9.317 1.00 13.59 824 LYS A C 1
ATOM 1088 O O . LYS A 1 133 ? 15.948 17.353 9.944 1.00 16.18 824 LYS A O 1
ATOM 1094 N N . ILE A 1 134 ? 15.663 18.725 8.200 1.00 13.97 825 ILE A N 1
ATOM 1095 C CA . ILE A 1 134 ? 17.027 18.532 7.725 1.00 15.52 825 ILE A CA 1
ATOM 1096 C C . ILE A 1 134 ? 18.018 19.117 8.734 1.00 16.82 825 ILE A C 1
ATOM 1097 O O . ILE A 1 134 ? 17.879 20.268 9.148 1.00 17.00 825 ILE A O 1
ATOM 1102 N N . LYS A 1 135 ? 18.962 18.279 9.155 1.00 16.86 826 LYS A N 1
ATOM 1103 C CA . LYS A 1 135 ? 19.925 18.597 10.217 1.00 19.04 826 LYS A CA 1
ATOM 1104 C C . LYS A 1 135 ? 19.206 18.843 11.538 1.00 25.65 826 LYS A C 1
ATOM 1105 O O . LYS A 1 135 ? 19.735 19.516 12.427 1.00 26.42 826 LYS A O 1
ATOM 1111 N N . GLY A 1 136 ? 17.998 18.296 11.668 1.00 21.41 827 GLY A N 1
ATOM 1112 C CA . GLY A 1 136 ? 17.216 18.457 12.878 1.00 19.87 827 GLY A CA 1
ATOM 1113 C C . GLY A 1 136 ? 16.520 17.171 13.279 1.00 17.48 827 GLY A C 1
ATOM 1114 O O . GLY A 1 136 ? 16.963 16.076 12.943 1.00 18.25 827 GLY A O 1
ATOM 1115 N N . ASP A 1 137 ? 15.412 17.307 13.993 1.00 17.57 828 ASP A N 1
ATOM 1116 C CA . ASP A 1 137 ? 14.723 16.151 14.532 1.00 15.07 828 ASP A CA 1
ATOM 1117 C C . ASP A 1 137 ? 13.474 15.736 13.768 1.00 13.09 828 A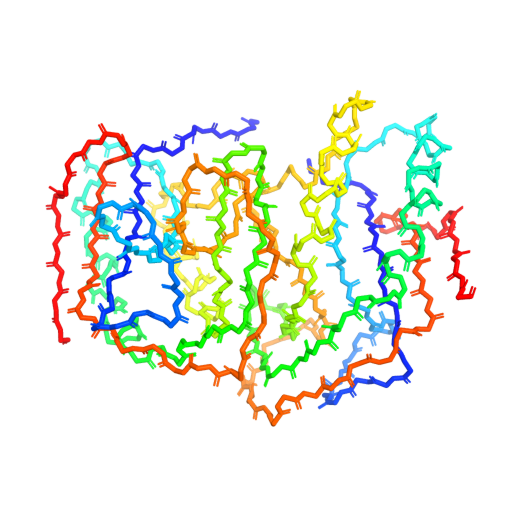SP A C 1
ATOM 1118 O O . ASP A 1 137 ? 12.923 16.493 12.978 1.00 12.75 828 ASP A O 1
ATOM 1123 N N . THR A 1 138 ? 13.029 14.518 14.032 1.00 13.96 829 THR A N 1
ATOM 1124 C CA . THR A 1 138 ? 11.777 14.020 13.503 1.00 12.34 829 THR A CA 1
ATOM 1125 C C . THR A 1 138 ? 10.601 14.718 14.189 1.00 13.95 829 THR A C 1
ATOM 1126 O O . THR A 1 138 ? 10.700 15.082 15.363 1.00 14.73 829 THR A O 1
ATOM 1130 N N . VAL A 1 139 ? 9.543 15.018 13.436 1.00 11.14 830 VAL A N 1
ATOM 1131 C CA . VAL A 1 139 ? 8.351 15.642 14.027 1.00 13.26 830 VAL A CA 1
ATOM 1132 C C . VAL A 1 139 ? 7.076 14.815 13.832 1.00 15.73 830 VAL A C 1
ATOM 1133 O O . VAL A 1 139 ? 6.059 15.123 14.428 1.00 14.19 830 VAL A O 1
ATOM 1137 N N . PHE A 1 140 ? 7.132 13.761 13.021 1.00 12.19 831 PHE A N 1
ATOM 1138 C CA . PHE A 1 140 ? 5.974 12.926 12.727 1.00 12.46 831 PHE A CA 1
ATOM 1139 C C . PHE A 1 140 ? 6.453 11.582 12.222 1.00 15.28 831 PHE A C 1
ATOM 1140 O O . PHE A 1 140 ? 7.394 11.538 11.437 1.00 13.22 831 PHE A O 1
ATOM 1148 N N . ASP A 1 141 ? 5.847 10.487 12.674 1.00 14.28 832 ASP A N 1
ATOM 1149 C CA . ASP A 1 141 ? 6.240 9.166 12.201 1.00 14.54 832 ASP A CA 1
ATOM 1150 C C . ASP A 1 141 ? 5.006 8.285 12.075 1.00 16.75 832 ASP A C 1
ATOM 1151 O O . ASP A 1 141 ? 4.039 8.438 12.847 1.00 20.13 832 ASP A O 1
ATOM 1156 N N . MET A 1 142 ? 4.969 7.434 11.066 1.00 15.52 833 MET A N 1
ATOM 1157 C CA . MET A 1 142 ? 3.899 6.456 11.014 1.00 16.74 833 MET A CA 1
ATOM 1158 C C . MET A 1 142 ? 4.411 5.054 10.701 1.00 17.31 833 MET A C 1
ATOM 1159 O O . MET A 1 142 ? 5.484 4.859 10.119 1.00 17.46 833 MET A O 1
ATOM 1164 N N . SER A 1 143 ? 3.651 4.064 11.155 1.00 24.43 834 SER A N 1
ATOM 1165 C CA . SER A 1 143 ? 3.900 2.676 10.810 1.00 29.41 834 SER A CA 1
ATOM 1166 C C . SER A 1 143 ? 2.613 2.020 10.326 1.00 26.46 834 SER A C 1
ATOM 1167 O O . SER A 1 143 ? 1.525 2.562 10.519 1.00 27.42 834 SER A O 1
ATOM 1170 N N . GLU A 1 144 ? 2.752 0.867 9.675 1.00 36.36 835 GLU A N 1
ATOM 1171 C CA . GLU A 1 144 ? 1.617 0.076 9.190 1.00 37.79 835 GLU A CA 1
ATOM 1172 C C . GLU A 1 144 ? 0.799 0.818 8.139 1.00 42.89 835 GLU A C 1
ATOM 1173 O O . GLU A 1 144 ? -0.433 0.882 8.233 1.00 37.22 835 GLU A O 1
ATOM 1179 N N . ASP B 1 5 ? 14.368 27.340 -16.496 1.00 43.33 696 ASP B N 1
ATOM 1180 C CA . ASP B 1 5 ? 13.736 26.191 -17.127 1.00 44.07 696 ASP B CA 1
ATOM 1181 C C . ASP B 1 5 ? 14.629 25.711 -18.262 1.00 32.01 696 ASP B C 1
ATOM 1182 O O . ASP B 1 5 ? 15.263 26.517 -18.932 1.00 31.74 696 ASP B O 1
ATOM 1187 N N . PRO B 1 6 ? 14.666 24.392 -18.501 1.00 27.82 697 PRO B N 1
ATOM 1188 C CA . PRO B 1 6 ? 15.628 23.871 -19.481 1.00 25.73 697 PRO B CA 1
ATOM 1189 C C . PRO B 1 6 ? 15.303 24.226 -20.924 1.00 21.52 697 PRO B C 1
ATOM 1190 O O . PRO B 1 6 ? 14.129 24.283 -21.286 1.00 20.51 697 PRO B O 1
ATOM 1194 N N . ASN B 1 7 ? 16.338 24.437 -21.735 1.00 18.09 698 ASN B N 1
ATOM 1195 C CA . ASN B 1 7 ? 16.137 24.629 -23.168 1.00 17.40 698 ASN B CA 1
ATOM 1196 C C . ASN B 1 7 ? 16.831 23.560 -24.035 1.00 17.52 698 ASN B C 1
ATOM 1197 O O . ASN B 1 7 ? 16.631 23.535 -25.243 1.00 17.84 698 ASN B O 1
ATOM 1202 N N . TYR B 1 8 ? 17.639 22.684 -23.423 1.00 16.73 699 TYR B N 1
ATOM 1203 C CA . TYR B 1 8 ? 18.267 21.538 -24.123 1.00 15.69 699 TYR B CA 1
ATOM 1204 C C . TYR B 1 8 ? 18.094 20.270 -23.294 1.00 15.10 699 TYR B C 1
ATOM 1205 O O . TYR B 1 8 ? 17.914 20.337 -22.070 1.00 14.12 699 TYR B O 1
ATOM 1214 N N . PHE B 1 9 ? 18.125 19.113 -23.943 1.00 13.98 700 PHE B N 1
ATOM 1215 C CA . PHE B 1 9 ? 18.206 17.861 -23.196 1.00 13.41 700 PHE B CA 1
ATOM 1216 C C . PHE B 1 9 ? 19.192 16.910 -23.862 1.00 13.21 700 PHE B C 1
ATOM 1217 O O . PHE B 1 9 ? 19.541 17.064 -25.053 1.00 12.92 700 PHE B O 1
ATOM 1225 N N . ILE B 1 10 ?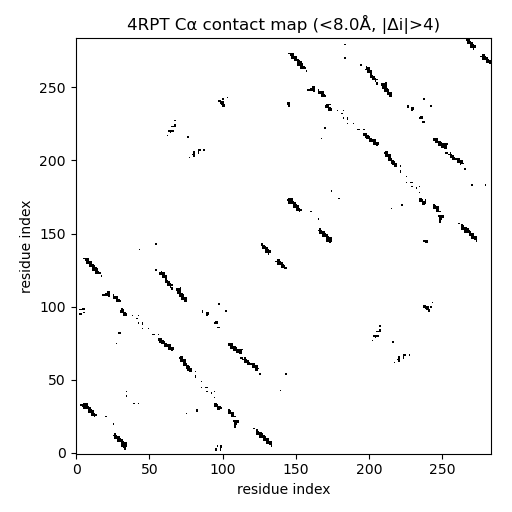 19.665 15.956 -23.067 1.00 12.26 701 ILE B N 1
ATOM 1226 C CA . ILE B 1 10 ? 20.443 14.832 -23.566 1.00 12.70 701 ILE B CA 1
ATOM 1227 C C . ILE B 1 10 ? 19.499 13.647 -23.665 1.00 12.57 701 ILE B C 1
ATOM 1228 O O . ILE B 1 10 ? 18.867 13.254 -22.664 1.00 12.70 701 ILE B O 1
ATOM 1233 N N . GLY B 1 11 ? 19.381 13.088 -24.860 1.00 12.26 702 GLY B N 1
ATOM 1234 C CA . GLY B 1 11 ? 18.490 11.975 -25.108 1.00 12.37 702 GLY B CA 1
ATOM 1235 C C . GLY B 1 11 ? 19.275 10.711 -25.397 1.00 12.55 702 GLY B C 1
ATOM 1236 O O . GLY B 1 11 ? 20.415 10.770 -25.873 1.00 13.22 702 GLY B O 1
ATOM 1237 N N . ILE B 1 12 ? 18.659 9.574 -25.126 1.00 12.99 703 ILE B N 1
ATOM 1238 C CA . ILE B 1 12 ? 19.226 8.281 -25.462 1.00 14.38 703 ILE B CA 1
ATOM 1239 C C . ILE B 1 12 ? 18.151 7.471 -26.159 1.00 16.41 703 ILE B C 1
ATOM 1240 O O . ILE B 1 12 ? 17.047 7.309 -25.642 1.00 15.51 703 ILE B O 1
ATOM 1245 N N . LYS B 1 13 ? 18.463 6.997 -27.357 1.00 15.72 704 LYS B N 1
ATOM 1246 C CA . LYS B 1 13 ? 17.542 6.158 -28.105 1.00 16.69 704 LYS B CA 1
ATOM 1247 C C . LYS B 1 13 ? 17.946 4.696 -27.955 1.00 16.39 704 LYS B C 1
ATOM 1248 O O . LYS B 1 13 ? 19.121 4.392 -27.698 1.00 19.09 704 LYS B O 1
ATOM 1254 N N . PHE B 1 14 ? 16.980 3.800 -28.119 1.00 18.48 705 PHE B N 1
ATOM 1255 C CA . PHE B 1 14 ? 17.200 2.375 -27.922 1.00 19.22 705 PHE B CA 1
ATOM 1256 C C . PHE B 1 14 ? 16.723 1.601 -29.140 1.00 22.73 705 PHE B C 1
ATOM 1257 O O . PHE B 1 14 ? 15.852 2.064 -29.877 1.00 22.86 705 PHE B O 1
ATOM 1265 N N . ARG B 1 15 ? 17.271 0.419 -29.322 1.00 24.02 706 ARG B N 1
ATOM 1266 C CA . ARG B 1 15 ? 16.832 -0.415 -30.433 1.00 23.24 706 ARG B CA 1
ATOM 1267 C C . ARG B 1 15 ? 15.366 -0.743 -30.324 1.00 26.15 706 ARG B C 1
ATOM 1268 O O . ARG B 1 15 ? 14.674 -0.833 -31.302 1.00 29.49 706 ARG B O 1
ATOM 1276 N N . HIS B 1 16 ? 14.916 -0.957 -29.114 1.00 22.07 707 HIS B N 1
ATOM 1277 C CA . HIS B 1 16 ? 13.560 -1.400 -28.869 1.00 22.53 707 HIS B CA 1
ATOM 1278 C C . HIS B 1 16 ? 13.174 -1.005 -27.448 1.00 25.19 707 HIS B C 1
ATOM 1279 O O . HIS B 1 16 ? 14.026 -1.007 -26.560 1.00 24.73 707 HIS B O 1
ATOM 1286 N N . ILE B 1 17 ? 11.921 -0.640 -27.218 1.00 24.00 708 ILE B N 1
ATOM 1287 C CA . ILE B 1 17 ? 11.465 -0.520 -25.840 1.00 30.30 708 ILE B CA 1
ATOM 1288 C C . ILE B 1 17 ? 10.271 -1.445 -25.632 1.00 22.45 708 ILE B C 1
ATOM 1289 O O . ILE B 1 17 ? 9.490 -1.681 -26.560 1.00 28.53 708 ILE B O 1
ATOM 1294 N N . PRO B 1 18 ? 10.133 -1.996 -24.419 1.00 20.54 709 PRO B N 1
ATOM 1295 C CA . PRO B 1 18 ? 9.196 -3.085 -24.123 1.00 21.75 709 PRO B CA 1
ATOM 1296 C C . PRO B 1 18 ? 7.811 -2.590 -23.716 1.00 20.20 709 PRO B C 1
ATOM 1297 O O . PRO B 1 18 ? 7.128 -3.231 -22.917 1.00 26.05 709 PRO B O 1
ATOM 1301 N N . TYR B 1 19 ? 7.418 -1.446 -24.257 1.00 20.22 710 TYR B N 1
ATOM 1302 C CA . TYR B 1 19 ? 6.124 -0.840 -23.974 1.00 21.75 710 TYR B CA 1
ATOM 1303 C C . TYR B 1 19 ? 5.479 -0.316 -25.242 1.00 23.09 710 TYR B C 1
ATOM 1304 O O . TYR B 1 19 ? 6.171 0.091 -26.168 1.00 23.87 710 TYR B O 1
ATOM 1313 N N . GLU B 1 20 ? 4.152 -0.301 -25.265 1.00 27.75 711 GLU B N 1
ATOM 1314 C CA . GLU B 1 20 ? 3.421 0.493 -26.238 1.00 27.11 711 GLU B CA 1
ATOM 1315 C C . GLU B 1 20 ? 3.723 1.976 -26.037 1.00 23.49 711 GLU B C 1
ATOM 1316 O O . GLU B 1 20 ? 3.842 2.442 -24.901 1.00 32.14 711 GLU B O 1
ATOM 1322 N N . TYR B 1 21 ? 3.855 2.711 -27.136 1.00 22.26 712 TYR B N 1
ATOM 1323 C CA . TYR B 1 21 ? 4.108 4.144 -27.077 1.00 20.59 712 TYR B CA 1
ATOM 1324 C C . TYR B 1 21 ? 3.416 4.888 -28.215 1.00 25.79 712 TYR B C 1
ATOM 1325 O O . TYR B 1 21 ? 3.212 4.331 -29.293 1.00 26.20 712 TYR B O 1
ATOM 1334 N N . ASP B 1 22 ? 3.080 6.150 -27.965 1.00 21.28 713 ASP B N 1
ATOM 1335 C CA . ASP B 1 22 ? 2.393 7.003 -28.933 1.00 25.87 713 ASP B CA 1
ATOM 1336 C C . ASP B 1 22 ? 3.249 8.165 -29.407 1.00 27.32 713 ASP B C 1
ATOM 1337 O O . ASP B 1 22 ? 2.924 8.804 -30.407 1.00 24.59 713 ASP B O 1
ATOM 1342 N N . VAL B 1 23 ? 4.333 8.458 -28.690 1.00 19.37 714 VAL B N 1
ATOM 1343 C CA . VAL B 1 23 ? 5.195 9.566 -29.086 1.00 20.69 714 VAL B CA 1
ATOM 1344 C C . VAL B 1 23 ? 5.874 9.227 -30.401 1.00 22.57 714 VAL B C 1
ATOM 1345 O O . VAL B 1 23 ? 5.999 8.061 -30.754 1.00 22.78 714 VAL B O 1
ATOM 1349 N N . LYS B 1 24 ? 6.333 10.246 -31.112 1.00 24.53 715 LYS B N 1
ATOM 1350 C CA . LYS B 1 24 ? 6.886 10.001 -32.431 1.00 23.45 715 LYS B CA 1
ATOM 1351 C C . LYS B 1 24 ? 8.299 9.445 -32.342 1.00 24.88 715 LYS B C 1
ATOM 1352 O O . LYS B 1 24 ? 8.665 8.552 -33.104 1.00 26.97 715 LYS B O 1
ATOM 1358 N N . ILE B 1 25 ? 9.084 9.967 -31.403 1.00 24.37 716 ILE B N 1
ATOM 1359 C CA . ILE B 1 25 ? 10.463 9.530 -31.221 1.00 23.50 716 ILE B CA 1
ATOM 1360 C C . ILE B 1 25 ? 10.727 9.158 -29.763 1.00 19.87 716 ILE B C 1
ATOM 1361 O O . ILE B 1 25 ? 11.180 9.998 -28.987 1.00 22.07 716 ILE B O 1
ATOM 1366 N N . PRO B 1 26 ? 10.448 7.907 -29.383 1.00 18.59 717 PRO B N 1
ATOM 1367 C CA . PRO B 1 26 ? 10.634 7.509 -27.981 1.00 18.57 717 PRO B CA 1
ATOM 1368 C C . PRO B 1 26 ? 12.105 7.494 -27.595 1.00 18.95 717 PRO B C 1
ATOM 1369 O O . PRO B 1 26 ? 12.952 6.999 -28.346 1.00 18.77 717 PRO B O 1
ATOM 1373 N N . HIS B 1 27 ? 12.396 8.051 -26.429 1.00 15.54 718 HIS B N 1
ATOM 1374 C CA . HIS B 1 27 ? 13.771 8.165 -25.969 1.00 13.54 718 HIS B CA 1
ATOM 1375 C C . HIS B 1 27 ? 13.821 8.313 -24.463 1.00 15.41 718 HIS B C 1
ATOM 1376 O O . HIS B 1 27 ? 12.853 8.769 -23.846 1.00 14.82 718 HIS B O 1
ATOM 1383 N N . LEU B 1 28 ? 14.947 7.928 -23.872 1.00 13.93 719 LEU B N 1
ATOM 1384 C CA . LEU B 1 28 ? 15.242 8.341 -22.512 1.00 13.87 719 LEU B CA 1
ATOM 1385 C C . LEU B 1 28 ? 15.637 9.798 -22.525 1.00 14.52 719 LEU B C 1
ATOM 1386 O O . LEU B 1 28 ? 16.524 10.197 -23.259 1.00 13.35 719 LEU B O 1
ATOM 1391 N N . THR B 1 29 ? 14.938 10.606 -21.743 1.00 12.75 720 THR B N 1
ATOM 1392 C CA . THR B 1 29 ? 15.422 11.940 -21.440 1.00 13.20 720 THR B CA 1
ATOM 1393 C C . THR B 1 29 ? 16.378 11.776 -20.270 1.00 12.70 720 THR B C 1
ATOM 1394 O O . THR B 1 29 ? 15.951 11.605 -19.131 1.00 12.25 720 THR B O 1
ATOM 1398 N N . PHE B 1 30 ? 17.672 11.754 -20.572 1.00 11.33 721 PHE B N 1
ATOM 1399 C CA . PHE B 1 30 ? 18.705 11.447 -19.581 1.00 12.39 721 PHE B CA 1
ATOM 1400 C C . PHE B 1 30 ? 18.983 12.638 -18.681 1.00 12.46 721 PHE B C 1
ATOM 1401 O O . PHE B 1 30 ? 19.204 12.472 -17.480 1.00 13.47 721 PHE B O 1
ATOM 1409 N N . GLY B 1 31 ? 18.979 13.838 -19.242 1.00 10.97 722 GLY B N 1
ATOM 1410 C CA . GLY B 1 31 ? 19.251 15.023 -18.446 1.00 13.47 722 GLY B CA 1
ATOM 1411 C C . GLY B 1 31 ? 18.800 16.250 -19.201 1.00 11.89 722 GLY B C 1
ATOM 1412 O O . GLY B 1 31 ? 18.588 16.201 -20.414 1.00 14.16 722 GLY B O 1
ATOM 1413 N N . VAL B 1 32 ? 18.634 17.357 -18.484 1.00 14.04 723 VAL B N 1
ATOM 1414 C CA . VAL B 1 32 ? 18.212 18.605 -19.106 1.00 13.32 723 VAL B CA 1
ATOM 1415 C C . VAL B 1 32 ? 19.185 19.711 -18.746 1.00 14.12 723 VAL B C 1
ATOM 1416 O O . VAL B 1 32 ? 19.866 19.641 -17.714 1.00 16.31 723 VAL B O 1
ATOM 1420 N N . LEU B 1 33 ? 19.252 20.725 -19.609 1.00 14.18 724 LEU B N 1
ATOM 1421 C CA . LEU B 1 33 ? 20.248 21.786 -19.482 1.00 15.24 724 LEU B CA 1
ATOM 1422 C C . LEU B 1 33 ? 19.630 23.132 -19.788 1.00 14.73 724 LEU B C 1
ATOM 1423 O O . LEU B 1 33 ? 18.696 23.229 -20.569 1.00 18.24 724 LEU B O 1
ATOM 1428 N N . PHE B 1 34 ? 20.149 24.176 -19.153 1.00 19.36 725 PHE B N 1
ATOM 1429 C CA . PHE B 1 34 ? 19.858 25.524 -19.610 1.00 24.67 725 PHE B CA 1
ATOM 1430 C C . PHE B 1 34 ? 21.163 26.146 -20.072 1.00 21.75 725 PHE B C 1
ATOM 1431 O O . PHE B 1 34 ? 22.047 26.416 -19.256 1.00 26.13 725 PHE B O 1
ATOM 1439 N N . ILE B 1 35 ? 21.294 26.361 -21.378 1.00 21.11 726 ILE B N 1
ATOM 1440 C CA . ILE B 1 35 ? 22.539 26.876 -21.956 1.00 28.90 726 ILE B CA 1
ATOM 1441 C C . ILE B 1 35 ? 22.349 27.945 -23.031 1.00 26.03 726 ILE B C 1
ATOM 1442 O O . ILE B 1 35 ? 21.350 27.945 -23.749 1.00 27.16 726 ILE B O 1
ATOM 1447 N N . SER B 1 36 ? 23.278 28.897 -23.073 1.00 29.26 727 SER B N 1
ATOM 1448 C CA . SER B 1 36 ? 23.454 29.767 -24.234 1.00 32.89 727 SER B CA 1
ATOM 1449 C C . SER B 1 36 ? 23.960 28.922 -25.403 1.00 29.70 727 SER B C 1
ATOM 1450 O O . SER B 1 36 ? 24.639 27.919 -25.180 1.00 29.92 727 SER B O 1
ATOM 1453 N N . ASP B 1 37 ? 23.642 29.300 -26.640 1.00 26.76 728 ASP B N 1
ATOM 1454 C CA . ASP B 1 37 ? 24.034 28.472 -27.788 1.00 33.63 728 ASP B CA 1
ATOM 1455 C C . ASP B 1 37 ? 25.554 28.395 -27.962 1.00 37.48 728 ASP B C 1
ATOM 1456 O O . ASP B 1 37 ? 26.070 27.437 -28.538 1.00 36.66 728 ASP B O 1
ATOM 1461 N N . ASN B 1 38 ? 26.271 29.392 -27.453 1.00 36.38 729 ASN B N 1
ATOM 1462 C CA . ASN B 1 38 ? 27.727 29.399 -27.556 1.00 33.22 729 ASN B CA 1
ATOM 1463 C C . ASN B 1 38 ? 28.383 28.401 -26.600 1.00 39.65 729 ASN B C 1
ATOM 1464 O O . ASN B 1 38 ? 29.605 28.248 -26.587 1.00 37.80 729 ASN B O 1
ATOM 1469 N N . MET B 1 39 ? 27.566 27.724 -25.800 1.00 31.72 730 MET B N 1
ATOM 1470 C CA . MET B 1 39 ? 28.076 26.751 -24.842 1.00 31.19 730 MET B CA 1
ATOM 1471 C C . MET B 1 39 ? 27.869 25.335 -25.373 1.00 22.07 730 MET B C 1
ATOM 1472 O O . MET B 1 39 ? 28.286 24.370 -24.739 1.00 22.76 730 MET B O 1
ATOM 1477 N N . ILE B 1 40 ? 27.249 25.218 -26.542 1.00 24.14 731 ILE B N 1
ATOM 1478 C CA . ILE B 1 40 ? 27.057 23.907 -27.166 1.00 20.90 731 ILE B CA 1
ATOM 1479 C C . ILE B 1 40 ? 28.377 23.133 -27.340 1.00 22.38 731 ILE B C 1
ATOM 1480 O O . ILE B 1 40 ? 28.434 21.950 -26.995 1.00 19.30 731 ILE B O 1
ATOM 1485 N N . PRO B 1 41 ? 29.440 23.783 -27.865 1.00 22.14 732 PRO B N 1
ATOM 1486 C CA . PRO B 1 41 ? 30.679 23.001 -27.987 1.00 20.28 732 PRO B CA 1
ATOM 1487 C C . PRO B 1 41 ? 31.206 22.504 -26.640 1.00 21.92 732 PRO B C 1
ATOM 1488 O O . PRO B 1 41 ? 31.768 21.419 -26.576 1.00 22.62 732 PRO B O 1
ATOM 1492 N N . ASP B 1 42 ? 31.041 23.297 -25.586 1.00 21.81 733 ASP B N 1
ATOM 1493 C CA . ASP B 1 42 ? 31.484 22.897 -24.254 1.00 21.69 733 ASP B CA 1
ATOM 1494 C C . ASP B 1 42 ? 30.687 21.702 -23.725 1.00 18.03 733 ASP B C 1
ATOM 1495 O O . ASP B 1 42 ? 31.239 20.795 -23.090 1.00 19.76 733 ASP B O 1
ATOM 1500 N N . VAL B 1 43 ? 29.390 21.690 -24.002 1.00 18.74 734 VAL B N 1
ATOM 1501 C CA . VAL B 1 43 ? 28.567 20.557 -23.604 1.00 17.06 734 VAL B CA 1
ATOM 1502 C C . VAL B 1 43 ? 28.973 19.329 -24.412 1.00 15.49 734 VAL B C 1
ATOM 1503 O O . VAL B 1 43 ? 29.114 18.235 -23.869 1.00 15.96 734 VAL B O 1
ATOM 1507 N N . VAL B 1 44 ? 29.201 19.534 -25.704 1.00 15.62 735 VAL B N 1
ATOM 1508 C CA . VAL B 1 44 ? 29.606 18.434 -26.565 1.00 17.23 735 VAL B CA 1
ATOM 1509 C C . VAL B 1 44 ? 30.955 17.856 -26.111 1.00 14.77 735 VAL B C 1
ATOM 1510 O O . VAL B 1 44 ? 31.112 16.640 -26.084 1.00 15.22 735 VAL B O 1
ATOM 1514 N N . GLU B 1 45 ? 31.891 18.709 -25.689 1.00 15.53 736 GLU B N 1
ATOM 1515 C CA . GLU B 1 45 ? 33.174 18.223 -25.176 1.00 16.78 736 GLU B CA 1
ATOM 1516 C C . GLU B 1 45 ? 32.972 17.263 -24.012 1.00 16.46 736 GLU B C 1
ATOM 1517 O O . GLU B 1 45 ? 33.614 16.219 -23.925 1.00 17.60 736 GLU B O 1
ATOM 1523 N N . ILE B 1 46 ? 32.065 17.625 -23.110 1.00 15.62 737 ILE B N 1
ATOM 1524 C CA . ILE B 1 46 ? 31.834 16.812 -21.926 1.00 17.32 737 ILE B CA 1
ATOM 1525 C C . ILE B 1 46 ? 31.136 15.505 -22.304 1.00 13.45 737 ILE B C 1
ATOM 1526 O O . ILE B 1 46 ? 31.455 14.447 -21.771 1.00 15.61 737 ILE B O 1
ATOM 1531 N N . MET B 1 47 ? 30.188 15.562 -23.237 1.00 14.61 738 MET B N 1
ATOM 1532 C CA . MET B 1 47 ? 29.567 14.333 -23.702 1.00 15.04 738 MET B CA 1
ATOM 1533 C C . MET B 1 47 ? 30.586 13.385 -24.347 1.00 12.20 738 MET B C 1
ATOM 1534 O O . MET B 1 47 ? 30.513 12.186 -24.153 1.00 13.54 738 MET B O 1
ATOM 1539 N N . LYS B 1 48 ? 31.539 13.941 -25.090 1.00 13.40 739 LYS B N 1
ATOM 1540 C CA . LYS B 1 48 ? 32.603 13.116 -25.669 1.00 15.69 739 LYS B CA 1
ATOM 1541 C C . LYS B 1 48 ? 33.523 12.516 -24.617 1.00 14.72 739 LYS B C 1
ATOM 1542 O O . LYS B 1 48 ? 33.851 11.346 -24.696 1.00 16.34 739 LYS B O 1
ATOM 1548 N N . ILE B 1 49 ? 33.869 13.295 -23.597 1.00 13.89 740 ILE B N 1
ATOM 1549 C CA . ILE B 1 49 ? 34.676 12.770 -22.497 1.00 14.84 740 ILE B CA 1
ATOM 1550 C C . ILE B 1 49 ? 33.969 11.588 -21.852 1.00 13.08 740 ILE B C 1
ATOM 1551 O O . ILE B 1 49 ? 34.587 10.587 -21.487 1.00 16.70 740 ILE B O 1
ATOM 1556 N N . MET B 1 50 ? 32.642 11.700 -21.747 1.00 14.67 741 MET B N 1
ATOM 1557 C CA . MET B 1 50 ? 31.831 10.692 -21.082 1.00 16.98 741 MET B CA 1
ATOM 1558 C C . MET B 1 50 ? 31.280 9.613 -22.012 1.00 13.34 741 MET B C 1
ATOM 1559 O O . MET B 1 50 ? 30.523 8.753 -21.579 1.00 14.33 741 MET B O 1
ATOM 1564 N N . LYS B 1 51 ? 31.685 9.650 -23.277 1.00 15.24 742 LYS B N 1
ATOM 1565 C CA . LYS B 1 51 ? 31.046 8.818 -24.288 1.00 14.85 742 LYS B CA 1
ATOM 1566 C C . LYS B 1 51 ? 31.118 7.337 -23.959 1.00 16.12 742 LYS B C 1
ATOM 1567 O O . LYS B 1 51 ? 30.121 6.610 -24.045 1.00 16.71 742 LYS B O 1
ATOM 1573 N N . LYS B 1 52 ? 32.314 6.877 -23.613 1.00 17.75 743 LYS B N 1
ATOM 1574 C CA . LYS B 1 52 ? 32.482 5.462 -23.344 1.00 19.24 743 LYS B CA 1
ATOM 1575 C C . LYS B 1 52 ? 31.639 5.009 -22.157 1.00 18.85 743 LYS B C 1
ATOM 1576 O O . LYS B 1 52 ? 30.975 3.980 -22.228 1.00 19.13 743 LYS B O 1
ATOM 1582 N N . GLU B 1 53 ? 31.619 5.800 -21.088 1.00 18.05 744 GLU B N 1
ATOM 1583 C CA . GLU B 1 53 ? 30.826 5.419 -19.927 1.00 18.22 744 GLU B CA 1
ATOM 1584 C C . GLU B 1 53 ? 29.326 5.465 -20.235 1.00 16.34 744 GLU B C 1
ATOM 1585 O O . GLU B 1 53 ? 28.584 4.579 -19.830 1.00 18.87 744 GLU B O 1
ATOM 1591 N N . LEU B 1 54 ? 28.904 6.492 -20.966 1.00 13.54 745 LEU B N 1
ATOM 1592 C CA . LEU B 1 54 ? 27.503 6.602 -21.375 1.00 15.22 745 LEU B CA 1
ATOM 1593 C C . LEU B 1 54 ? 27.048 5.378 -22.162 1.00 15.20 745 LEU B C 1
ATOM 1594 O O . LEU B 1 54 ? 26.016 4.781 -21.858 1.00 17.61 745 LEU B O 1
ATOM 1599 N N . PHE B 1 55 ? 27.821 4.980 -23.169 1.00 17.01 746 PHE B N 1
ATOM 1600 C CA . PHE B 1 55 ? 27.417 3.830 -23.976 1.00 15.63 746 PHE B CA 1
ATOM 1601 C C . PHE B 1 55 ? 27.543 2.495 -23.241 1.00 19.96 746 PHE B C 1
ATOM 1602 O O . PHE B 1 55 ? 26.942 1.501 -23.648 1.00 23.44 746 PHE B O 1
ATOM 1610 N N . GLU B 1 56 ? 28.315 2.483 -22.160 1.00 20.46 747 GLU B N 1
ATOM 1611 C CA . GLU B 1 56 ? 28.468 1.284 -21.340 1.00 24.39 747 GLU B CA 1
ATOM 1612 C C . GLU B 1 56 ? 27.421 1.128 -20.251 1.00 23.73 747 GLU B C 1
ATOM 1613 O O . GLU B 1 56 ? 27.449 0.145 -19.521 1.00 23.02 747 GLU B O 1
ATOM 1619 N N . MET B 1 57 ? 26.523 2.103 -20.102 1.00 20.75 748 MET B N 1
ATOM 1620 C CA . MET B 1 57 ? 25.555 2.044 -19.004 1.00 18.59 748 MET B CA 1
ATOM 1621 C C . MET B 1 57 ? 24.666 0.809 -19.076 1.00 19.37 748 MET B C 1
ATOM 1622 O O . MET B 1 57 ? 24.216 0.408 -20.151 1.00 22.11 748 MET B O 1
ATOM 1627 N N . ASP B 1 58 ? 24.423 0.217 -17.914 1.00 18.38 749 ASP B N 1
ATOM 1628 C CA . ASP B 1 58 ? 23.563 -0.948 -17.779 1.00 22.12 749 ASP B CA 1
ATOM 1629 C C . ASP B 1 58 ? 22.129 -0.471 -17.547 1.00 17.30 749 ASP B C 1
ATOM 1630 O O . ASP B 1 58 ? 21.688 -0.393 -16.407 1.00 19.94 749 ASP B O 1
ATOM 1635 N N . ILE B 1 59 ? 21.422 -0.109 -18.626 1.00 18.14 750 ILE B N 1
ATOM 1636 C CA . ILE B 1 59 ? 20.101 0.510 -18.498 1.00 16.48 750 ILE B CA 1
ATOM 1637 C C . ILE B 1 59 ? 19.025 -0.538 -18.593 1.00 16.36 750 ILE B C 1
ATOM 1638 O O . ILE B 1 59 ? 18.968 -1.275 -19.580 1.00 19.82 750 ILE B O 1
ATOM 1643 N N . THR B 1 60 ? 18.188 -0.617 -17.566 1.00 15.83 751 THR B N 1
ATOM 1644 C CA . THR B 1 60 ? 17.010 -1.475 -17.585 1.00 16.48 751 THR B CA 1
ATOM 1645 C C . THR B 1 60 ? 15.754 -0.649 -17.332 1.00 19.80 751 THR B C 1
ATOM 1646 O O . THR B 1 60 ? 15.827 0.514 -16.925 1.00 16.36 751 THR B O 1
ATOM 1650 N N . THR B 1 61 ? 14.601 -1.262 -17.564 1.00 16.65 752 THR B N 1
ATOM 1651 C CA . THR B 1 61 ? 13.322 -0.630 -17.298 1.00 17.19 752 THR B CA 1
ATOM 1652 C C . THR B 1 61 ? 12.374 -1.699 -16.770 1.00 16.82 752 THR B C 1
ATOM 1653 O O . THR B 1 61 ? 12.516 -2.875 -17.112 1.00 18.69 752 THR B O 1
ATOM 1657 N N . SER B 1 62 ? 11.545 -1.309 -15.802 1.00 15.32 753 SER B N 1
ATOM 1658 C CA . SER B 1 62 ? 10.618 -2.235 -15.155 1.00 16.07 753 SER B CA 1
ATOM 1659 C C . SER B 1 62 ? 9.145 -1.810 -15.107 1.00 17.51 753 SER B C 1
ATOM 1660 O O . SER B 1 62 ? 8.257 -2.662 -15.108 1.00 18.44 753 SER B O 1
ATOM 1663 N N . TYR B 1 63 ? 8.880 -0.505 -15.047 1.00 15.38 754 TYR B N 1
ATOM 1664 C CA . TYR B 1 63 ? 7.523 -0.044 -14.792 1.00 15.26 754 TYR B CA 1
ATOM 1665 C C . TYR B 1 63 ? 7.236 1.317 -15.376 1.00 15.42 754 TYR B C 1
ATOM 1666 O O . TYR B 1 63 ? 8.134 2.067 -15.748 1.00 14.81 754 TYR B O 1
ATOM 1675 N N . THR B 1 64 ? 5.948 1.618 -15.474 1.00 15.15 755 THR B N 1
ATOM 1676 C CA . THR B 1 64 ? 5.498 2.910 -15.956 1.00 15.25 755 THR B CA 1
ATOM 1677 C C . THR B 1 64 ? 4.727 3.683 -14.889 1.00 16.76 755 THR B C 1
ATOM 1678 O O . THR B 1 64 ? 4.292 3.118 -13.882 1.00 16.10 755 THR B O 1
ATOM 1682 N N . TYR B 1 65 ? 4.566 4.981 -15.108 1.00 13.55 756 TYR B N 1
ATOM 1683 C CA . TYR B 1 65 ? 3.887 5.842 -14.144 1.00 13.98 756 TYR B CA 1
ATOM 1684 C C . TYR B 1 65 ? 3.498 7.151 -14.804 1.00 13.93 756 TYR B C 1
ATOM 1685 O O . TYR B 1 65 ? 4.046 7.511 -15.849 1.00 13.02 756 TYR B O 1
ATOM 1694 N N . MET B 1 66 ? 2.540 7.827 -14.228 1.00 15.11 757 MET B N 1
ATOM 1695 C CA . MET B 1 66 ? 2.196 9.161 -14.659 1.00 12.53 757 MET B CA 1
ATOM 1696 C C . MET B 1 66 ? 3.130 10.156 -14.009 1.00 16.04 757 MET B C 1
ATOM 1697 O O . MET B 1 66 ? 3.113 10.318 -12.853 1.00 15.65 757 MET B O 1
ATOM 1702 N N . LEU B 1 67 ? 3.901 10.818 -14.838 1.00 15.03 758 LEU B N 1
ATOM 1703 C CA . LEU B 1 67 ? 4.797 11.854 -14.384 1.00 15.09 758 LEU B CA 1
ATOM 1704 C C . LEU B 1 67 ? 3.959 13.061 -13.960 1.00 14.73 758 LEU B C 1
ATOM 1705 O O . LEU B 1 67 ? 4.204 13.682 -12.929 1.00 18.12 758 LEU B O 1
ATOM 1710 N N . SER B 1 68 ? 2.960 13.393 -14.772 1.00 14.84 759 SER B N 1
ATOM 1711 C CA . SER B 1 68 ? 2.002 14.444 -14.436 1.00 16.63 759 SER B CA 1
ATOM 1712 C C . SER B 1 68 ? 0.808 14.173 -15.315 1.00 17.30 759 SER B C 1
ATOM 1713 O O . SER B 1 68 ? 0.869 13.249 -16.117 1.00 16.78 759 SER B O 1
ATOM 1716 N N . ASP B 1 69 ? -0.253 14.966 -15.182 1.00 17.73 760 ASP B N 1
ATOM 1717 C CA . ASP B 1 69 ? -1.452 14.765 -15.993 1.00 22.74 760 ASP B CA 1
ATOM 1718 C C . ASP B 1 69 ? -1.058 14.802 -17.464 1.00 18.04 760 ASP B C 1
ATOM 1719 O O . ASP B 1 69 ? -0.443 15.753 -17.921 1.00 22.42 760 ASP B O 1
ATOM 1724 N N . GLY B 1 70 ? -1.419 13.765 -18.198 1.00 22.67 761 GLY B N 1
ATOM 1725 C CA . GLY B 1 70 ? -1.128 13.729 -19.612 1.00 21.96 761 GLY B CA 1
ATOM 1726 C C . GLY B 1 70 ? 0.317 13.476 -19.994 1.00 17.53 761 GLY B C 1
ATOM 1727 O O . GLY B 1 70 ? 0.665 13.685 -21.152 1.00 18.38 761 GLY B O 1
ATOM 1728 N N . ILE B 1 71 ? 1.153 13.006 -19.059 1.00 14.88 762 ILE B N 1
ATOM 1729 C CA . ILE B 1 71 ? 2.514 12.569 -19.400 1.00 15.78 762 ILE B CA 1
ATOM 1730 C C . ILE B 1 71 ? 2.775 11.212 -18.757 1.00 15.39 762 ILE B C 1
ATOM 1731 O O . ILE B 1 71 ? 2.975 11.108 -17.539 1.00 15.24 762 ILE B O 1
ATOM 1736 N N . TYR B 1 72 ? 2.738 10.181 -19.603 1.00 12.71 763 TYR B N 1
ATOM 1737 C CA . TYR B 1 72 ? 2.878 8.791 -19.199 1.00 14.31 763 TYR B CA 1
ATOM 1738 C C . TYR B 1 72 ? 4.260 8.326 -19.588 1.00 12.75 763 TYR B C 1
ATOM 1739 O O . TYR B 1 72 ? 4.639 8.439 -20.756 1.00 12.83 763 TYR B O 1
ATOM 1748 N N . VAL B 1 73 ? 5.020 7.786 -18.636 1.00 12.38 764 VAL B N 1
ATOM 1749 C CA . VAL B 1 73 ? 6.438 7.506 -18.894 1.00 11.40 764 VAL B CA 1
ATOM 1750 C C . VAL B 1 73 ? 6.838 6.152 -18.331 1.00 12.52 764 VAL B C 1
ATOM 1751 O O . VAL B 1 73 ? 6.162 5.586 -17.468 1.00 13.14 764 VAL B O 1
ATOM 1755 N N . ALA B 1 74 ? 7.971 5.642 -18.822 1.00 13.06 765 ALA B N 1
ATOM 1756 C CA . ALA B 1 74 ? 8.628 4.464 -18.264 1.00 13.11 765 ALA B CA 1
ATOM 1757 C C . ALA B 1 74 ? 9.846 4.866 -17.429 1.00 13.57 765 ALA B C 1
ATOM 1758 O O . ALA B 1 74 ? 10.517 5.848 -17.735 1.00 14.19 765 ALA B O 1
ATOM 1760 N N . ASN B 1 75 ? 10.134 4.088 -16.397 1.00 13.38 766 ASN B N 1
ATOM 1761 C CA . ASN B 1 75 ? 11.339 4.296 -15.606 1.00 13.46 766 ASN B CA 1
ATOM 1762 C C . ASN B 1 75 ? 12.569 3.798 -16.341 1.00 14.04 766 ASN B C 1
ATOM 1763 O O . ASN B 1 75 ? 12.478 3.063 -17.318 1.00 14.21 766 ASN B O 1
ATOM 1768 N N . VAL B 1 76 ? 13.732 4.243 -15.882 1.00 13.14 767 VAL B N 1
ATOM 1769 C CA . VAL B 1 76 ? 14.965 3.528 -16.155 1.00 14.45 767 VAL B CA 1
ATOM 1770 C C . VAL B 1 76 ? 15.699 3.299 -14.854 1.00 13.68 767 VAL B C 1
ATOM 1771 O O . VAL B 1 76 ? 15.506 4.009 -13.868 1.00 13.65 767 VAL B O 1
ATOM 1775 N N . SER B 1 77 ? 16.541 2.278 -14.868 1.00 15.33 768 SER B N 1
ATOM 1776 C CA . SER B 1 77 ? 17.375 1.972 -13.733 1.00 15.62 768 SER B CA 1
ATOM 1777 C C . SER B 1 77 ? 18.782 1.767 -14.236 1.00 13.76 768 SER B C 1
ATOM 1778 O O . SER B 1 77 ? 18.989 1.184 -15.313 1.00 15.21 768 SER B O 1
ATOM 1781 N N . GLY B 1 78 ? 19.749 2.268 -13.468 1.00 14.05 769 GLY B N 1
ATOM 1782 C CA . GLY B 1 78 ? 21.149 2.013 -13.742 1.00 17.15 769 GLY B CA 1
ATOM 1783 C C . GLY B 1 78 ? 21.957 3.178 -14.267 1.00 17.95 769 GLY B C 1
ATOM 1784 O O . GLY B 1 78 ? 23.117 2.987 -14.617 1.00 19.94 769 GLY B O 1
ATOM 1785 N N . VAL B 1 79 ? 21.379 4.372 -14.346 1.00 15.72 770 VAL B N 1
ATOM 1786 C CA . VAL B 1 79 ? 22.103 5.475 -14.970 1.00 16.44 770 VAL B CA 1
ATOM 1787 C C . VAL B 1 79 ? 22.651 6.511 -13.974 1.00 13.29 770 VAL B C 1
ATOM 1788 O O . VAL B 1 79 ? 23.283 7.471 -14.398 1.00 14.22 770 VAL B O 1
ATOM 1792 N N . LEU B 1 80 ? 22.417 6.340 -12.671 1.00 14.24 771 LEU B N 1
ATOM 1793 C CA . LEU B 1 80 ? 22.693 7.467 -11.765 1.00 13.34 771 LEU B CA 1
ATOM 1794 C C . LEU B 1 80 ? 24.163 7.746 -11.459 1.00 13.57 771 LEU B C 1
ATOM 1795 O O . LEU B 1 80 ? 24.524 8.886 -11.217 1.00 12.48 771 LEU B O 1
ATOM 1800 N N . ALA B 1 81 ? 25.015 6.728 -11.487 1.00 14.43 772 ALA B N 1
ATOM 1801 C CA . ALA B 1 81 ? 26.437 7.001 -11.291 1.00 12.81 772 ALA B CA 1
ATOM 1802 C C . ALA B 1 81 ? 26.908 7.947 -12.376 1.00 12.39 772 ALA B C 1
ATOM 1803 O O . ALA B 1 81 ? 27.589 8.940 -12.127 1.00 13.69 772 ALA B O 1
ATOM 1805 N N . THR B 1 82 ? 26.514 7.639 -13.601 1.00 13.48 773 THR B N 1
ATOM 1806 C CA . THR B 1 82 ? 26.923 8.436 -14.737 1.00 13.55 773 THR B CA 1
ATOM 1807 C C . THR B 1 82 ? 26.237 9.796 -14.748 1.00 13.88 773 THR B C 1
ATOM 1808 O O . THR B 1 82 ? 26.840 10.821 -15.063 1.00 14.01 773 THR B O 1
ATOM 1812 N N . TYR B 1 83 ? 24.954 9.799 -14.404 1.00 13.62 774 TYR B N 1
ATOM 1813 C CA . TYR B 1 83 ? 24.216 11.044 -14.303 1.00 13.11 774 TYR B CA 1
ATOM 1814 C C . TYR B 1 83 ? 24.910 12.029 -13.355 1.00 13.39 774 TYR B C 1
ATOM 1815 O O . TYR B 1 83 ? 25.091 13.205 -13.695 1.00 13.41 774 TYR B O 1
ATOM 1824 N N . PHE B 1 84 ? 25.263 11.579 -12.153 1.00 12.41 775 PHE B N 1
ATOM 1825 C CA . PHE B 1 84 ? 25.838 12.538 -11.222 1.00 13.77 775 PHE B CA 1
ATOM 1826 C C . PHE B 1 84 ? 27.288 12.868 -11.560 1.00 13.04 775 PHE B C 1
ATOM 1827 O O . PHE B 1 84 ? 27.741 13.975 -11.292 1.00 14.66 775 PHE B O 1
ATOM 1835 N N . LYS B 1 85 ? 27.982 11.951 -12.225 1.00 13.48 776 LYS B N 1
ATOM 1836 C CA . LYS B 1 85 ? 29.323 12.273 -12.720 1.00 16.15 776 LYS B CA 1
ATOM 1837 C C . LYS B 1 85 ? 29.234 13.405 -13.752 1.00 14.33 776 LYS B C 1
ATOM 1838 O O . LYS B 1 85 ? 30.020 14.336 -13.734 1.00 15.62 776 LYS B O 1
ATOM 1844 N N . MET B 1 86 ? 28.233 13.333 -14.627 1.00 14.36 777 MET B N 1
ATOM 1845 C CA . MET B 1 86 ? 28.014 14.367 -15.622 1.00 15.58 777 MET B CA 1
ATOM 1846 C C . MET B 1 86 ? 27.578 15.682 -14.984 1.00 17.26 777 MET B C 1
ATOM 1847 O O . MET B 1 86 ? 28.006 16.753 -15.429 1.00 19.32 777 MET B O 1
ATOM 1852 N N . TYR B 1 87 ? 26.727 15.614 -13.958 1.00 16.97 778 TYR B N 1
ATOM 1853 C CA . TYR B 1 87 ? 26.359 16.820 -13.210 1.00 16.25 778 TYR B CA 1
ATOM 1854 C C . TYR B 1 87 ? 27.594 17.558 -12.713 1.00 17.85 778 TYR B C 1
ATOM 1855 O O . TYR B 1 87 ? 27.691 18.782 -12.832 1.00 19.94 778 TYR B O 1
ATOM 1864 N N . ASN B 1 88 ? 28.529 16.797 -12.158 1.00 17.28 779 ASN B N 1
ATOM 1865 C CA . ASN B 1 88 ? 29.760 17.344 -11.609 1.00 19.32 779 ASN B CA 1
ATOM 1866 C C . ASN B 1 88 ? 30.612 17.999 -12.693 1.00 18.08 779 ASN B C 1
ATOM 1867 O O . ASN B 1 88 ? 31.090 19.126 -12.530 1.00 18.38 779 ASN B O 1
ATOM 1872 N N . LEU B 1 89 ? 30.763 17.315 -13.822 1.00 14.99 780 LEU B N 1
ATOM 1873 C CA . LEU B 1 89 ? 31.524 17.892 -14.931 1.00 17.11 780 LEU B CA 1
ATOM 1874 C C . LEU B 1 89 ? 30.887 19.178 -15.443 1.00 17.23 780 LEU B C 1
ATOM 1875 O O . LEU B 1 89 ? 31.569 20.166 -15.714 1.00 17.99 780 LEU B O 1
ATOM 1880 N N . PHE B 1 90 ? 29.573 19.170 -15.599 1.00 17.04 781 PHE B N 1
ATOM 1881 C CA . PHE B 1 90 ? 28.905 20.375 -16.071 1.00 16.21 781 PHE B CA 1
ATOM 1882 C C . PHE B 1 90 ? 29.081 21.505 -15.066 1.00 19.82 781 PHE B C 1
ATOM 1883 O O . PHE B 1 90 ? 29.334 22.655 -15.432 1.00 21.26 781 PHE B O 1
ATOM 1891 N N . TYR B 1 91 ? 28.950 21.163 -13.791 1.00 17.95 782 TYR B N 1
ATOM 1892 C CA . TYR B 1 91 ? 29.088 22.162 -12.749 1.00 23.90 782 TYR B CA 1
ATOM 1893 C C . TYR B 1 91 ? 30.477 22.804 -12.773 1.00 21.47 782 TYR B C 1
ATOM 1894 O O . TYR B 1 91 ? 30.598 24.024 -12.653 1.00 23.11 782 TYR B O 1
ATOM 1903 N N . LYS B 1 92 ? 31.516 21.990 -12.958 1.00 18.42 783 LYS B N 1
ATOM 1904 C CA . LYS B 1 92 ? 32.889 22.497 -13.005 1.00 18.51 783 LYS B CA 1
ATOM 1905 C C . LYS B 1 92 ? 33.120 23.444 -14.182 1.00 23.40 783 LYS B C 1
ATOM 1906 O O . LYS B 1 92 ? 33.974 24.326 -14.108 1.00 26.66 783 LYS B O 1
ATOM 1912 N N . SER B 1 93 ? 32.357 23.267 -15.259 1.00 19.47 784 SER B N 1
ATOM 1913 C CA . SER B 1 93 ? 32.446 24.148 -16.425 1.00 20.69 784 SER B CA 1
ATOM 1914 C C . SER B 1 93 ? 31.381 25.240 -16.407 1.00 21.66 784 SER B C 1
ATOM 1915 O O . SER B 1 93 ? 31.163 25.924 -17.409 1.00 26.97 784 SER B O 1
ATOM 1918 N N . GLN B 1 94 ? 30.738 25.406 -15.252 1.00 21.71 785 GLN B N 1
ATOM 1919 C CA . GLN B 1 94 ? 29.682 26.401 -15.065 1.00 22.91 785 GLN B CA 1
ATOM 1920 C C . GLN B 1 94 ? 28.597 26.295 -16.117 1.00 28.35 785 GLN B C 1
ATOM 1921 O O . GLN B 1 94 ? 28.135 27.295 -16.662 1.00 24.33 785 GLN B O 1
ATOM 1927 N N . ILE B 1 95 ? 28.178 25.062 -16.360 1.00 22.05 786 ILE B N 1
ATOM 1928 C CA . ILE B 1 95 ? 27.076 24.759 -17.249 1.00 19.99 786 ILE B CA 1
ATOM 1929 C C . ILE B 1 95 ? 25.903 24.296 -16.396 1.00 19.44 786 ILE B C 1
ATOM 1930 O O . ILE B 1 95 ? 26.064 23.423 -15.551 1.00 24.36 786 ILE B O 1
ATOM 1935 N N . THR B 1 96 ? 24.733 24.890 -16.608 1.00 25.11 787 THR B N 1
ATOM 1936 C CA . THR B 1 96 ? 23.540 24.548 -15.829 1.00 25.30 787 THR B CA 1
ATOM 1937 C C . THR B 1 96 ? 22.919 23.220 -16.269 1.00 19.63 787 THR B C 1
ATOM 1938 O O . THR B 1 96 ? 22.379 23.113 -17.368 1.00 23.57 787 THR B O 1
ATOM 1942 N N . PHE B 1 97 ? 23.005 22.215 -15.404 1.00 22.54 788 PHE B N 1
ATOM 1943 C CA . PHE B 1 97 ? 22.503 20.866 -15.691 1.00 21.63 788 PHE B CA 1
ATOM 1944 C C . PHE B 1 97 ? 21.525 20.479 -14.612 1.00 24.01 788 PHE B C 1
ATOM 1945 O O . PHE B 1 97 ? 21.765 20.746 -13.436 1.00 32.99 788 PHE B O 1
ATOM 1953 N N . GLY B 1 98 ? 20.449 19.810 -15.008 1.00 23.20 789 GLY B N 1
ATOM 1954 C CA . GLY B 1 98 ? 19.375 19.478 -14.094 1.00 34.56 789 GLY B CA 1
ATOM 1955 C C . GLY B 1 98 ? 18.590 20.757 -13.910 1.00 37.57 789 GLY B C 1
ATOM 1956 O O . GLY B 1 98 ? 17.811 21.119 -14.791 1.00 49.50 789 GLY B O 1
ATOM 1957 N N . GLN B 1 99 ? 18.745 21.426 -12.771 1.00 44.67 790 GLN B N 1
ATOM 1958 C CA . GLN B 1 99 ? 18.174 22.765 -12.569 1.00 47.03 790 GLN B CA 1
ATOM 1959 C C . GLN B 1 99 ? 16.662 22.914 -12.816 1.00 45.80 790 GLN B C 1
ATOM 1960 O O . GLN B 1 99 ? 16.230 23.879 -13.447 1.00 37.44 790 GLN B O 1
ATOM 1966 N N . SER B 1 100 ? 15.918 21.891 -12.413 1.00 44.32 791 SER B N 1
ATOM 1967 C CA . SER B 1 100 ? 14.474 21.864 -12.549 1.00 49.03 791 SER B CA 1
ATOM 1968 C C . SER B 1 100 ? 13.886 21.179 -11.327 1.00 49.30 791 SER B C 1
ATOM 1969 O O . SER B 1 100 ? 14.514 20.305 -10.729 1.00 49.75 791 SER B O 1
ATOM 1972 N N . ARG B 1 101 ? 12.678 21.579 -10.961 1.00 38.59 792 ARG B N 1
ATOM 1973 C CA . ARG B 1 101 ? 11.996 21.005 -9.811 1.00 32.98 792 ARG B CA 1
ATOM 1974 C C . ARG B 1 101 ? 11.673 19.521 -9.967 1.00 30.87 792 ARG B C 1
ATOM 1975 O O . ARG B 1 101 ? 11.753 18.757 -9.005 1.00 26.42 792 ARG B O 1
ATOM 1983 N N . MET B 1 102 ? 11.281 19.123 -11.174 1.00 25.58 793 MET B N 1
ATOM 1984 C CA . MET B 1 102 ? 10.534 17.898 -11.360 1.00 34.98 793 MET B CA 1
ATOM 1985 C C . MET B 1 102 ? 11.341 16.783 -12.004 1.00 31.89 793 MET B C 1
ATOM 1986 O O . MET B 1 102 ? 10.845 15.671 -12.141 1.00 23.07 793 MET B O 1
ATOM 1991 N N . PHE B 1 103 ? 12.627 17.008 -12.252 1.00 30.16 794 PHE B N 1
ATOM 1992 C CA . PHE B 1 103 ? 13.294 16.086 -13.168 1.00 21.21 794 PHE B CA 1
ATOM 1993 C C . PHE B 1 103 ? 13.865 14.799 -12.594 1.00 20.23 794 PHE B C 1
ATOM 1994 O O . PHE B 1 103 ? 14.676 14.801 -11.670 1.00 22.89 794 PHE B O 1
ATOM 2002 N N . ILE B 1 104 ? 13.458 13.687 -13.198 1.00 14.52 795 ILE B N 1
ATOM 2003 C CA . ILE B 1 104 ? 14.052 12.380 -12.966 1.00 15.23 795 ILE B CA 1
ATOM 2004 C C . ILE B 1 104 ? 14.140 11.730 -14.355 1.00 15.35 795 ILE B C 1
ATOM 2005 O O . ILE B 1 104 ? 13.157 11.791 -15.114 1.00 13.72 795 ILE B O 1
ATOM 2010 N N . PRO B 1 105 ? 15.287 11.119 -14.711 1.00 11.58 796 PRO B N 1
ATOM 2011 C CA . PRO B 1 105 ? 15.399 10.494 -16.037 1.00 11.78 796 PRO B CA 1
ATOM 2012 C C . PRO B 1 105 ? 14.225 9.559 -16.326 1.00 13.39 796 PRO B C 1
ATOM 2013 O O . PRO B 1 105 ? 13.823 8.802 -15.444 1.00 13.90 796 PRO B O 1
ATOM 2017 N N . HIS B 1 106 ? 13.666 9.628 -17.532 1.00 11.91 797 HIS B N 1
ATOM 2018 C CA . HIS B 1 106 ? 12.464 8.864 -17.835 1.00 13.54 797 HIS B CA 1
ATOM 2019 C C . HIS B 1 106 ? 12.342 8.706 -19.341 1.00 13.54 797 HIS B C 1
ATOM 2020 O O . HIS B 1 106 ? 12.898 9.499 -20.090 1.00 12.47 797 HIS B O 1
ATOM 2027 N N . ILE B 1 107 ? 11.578 7.700 -19.761 1.00 13.46 798 ILE B N 1
ATOM 2028 C CA . ILE B 1 107 ? 11.198 7.526 -21.165 1.00 14.16 798 ILE B CA 1
ATOM 2029 C C . ILE B 1 107 ? 9.721 7.871 -21.345 1.00 13.44 798 ILE B C 1
ATOM 2030 O O . ILE B 1 107 ? 8.866 7.109 -20.924 1.00 13.79 798 ILE B O 1
ATOM 2035 N N . THR B 1 108 ? 9.431 9.022 -21.943 1.00 13.09 799 THR B N 1
ATOM 2036 C CA . THR B 1 108 ? 8.029 9.369 -22.175 1.00 12.56 799 THR B CA 1
ATOM 2037 C C . THR B 1 108 ? 7.455 8.449 -23.235 1.00 15.74 799 THR B C 1
ATOM 2038 O O . THR B 1 108 ? 8.040 8.266 -24.305 1.00 15.46 799 THR B O 1
ATOM 2042 N N . LEU B 1 109 ? 6.305 7.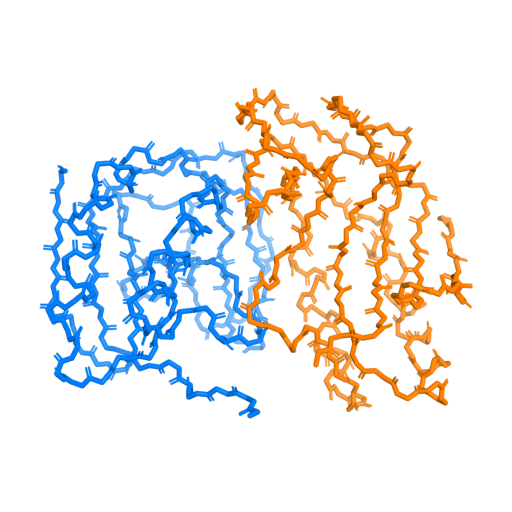871 -22.924 1.00 14.96 800 LEU B N 1
ATOM 2043 C CA . LEU B 1 109 ? 5.659 6.918 -23.812 1.00 13.71 800 LEU B CA 1
ATOM 2044 C C . LEU B 1 109 ? 4.466 7.523 -24.544 1.00 19.75 800 LEU B C 1
ATOM 2045 O O . LEU B 1 109 ? 4.215 7.194 -25.705 1.00 17.38 800 LEU B O 1
ATOM 2050 N N . SER B 1 110 ? 3.707 8.365 -23.847 1.00 15.75 801 SER B N 1
ATOM 2051 C CA . SER B 1 110 ? 2.470 8.902 -24.397 1.00 16.68 801 SER B CA 1
ATOM 2052 C C . SER B 1 110 ? 2.070 10.169 -23.670 1.00 19.59 801 SER B C 1
ATOM 2053 O O . SER B 1 110 ? 2.246 10.285 -22.448 1.00 16.61 801 SER B O 1
ATOM 2056 N N . PHE B 1 111 ? 1.504 11.116 -24.408 1.00 19.05 802 PHE B N 1
ATOM 2057 C CA . PHE B 1 111 ? 0.978 12.309 -23.775 1.00 20.67 802 PHE B CA 1
ATOM 2058 C C . PHE B 1 111 ? -0.502 12.096 -23.478 1.00 22.73 802 PHE B C 1
ATOM 2059 O O . PHE B 1 111 ? -1.383 12.775 -24.016 1.00 25.66 802 PHE B O 1
ATOM 2067 N N . SER B 1 112 ? -0.761 11.127 -22.609 1.00 19.66 803 SER B N 1
ATOM 2068 C CA . SER B 1 112 ? -2.115 10.763 -22.224 1.00 20.10 803 SER B CA 1
ATOM 2069 C C . SER B 1 112 ? -2.080 10.004 -20.905 1.00 25.33 803 SER B C 1
ATOM 2070 O O . SER B 1 112 ? -1.012 9.538 -20.476 1.00 21.33 803 SER B O 1
ATOM 2073 N N . ASN B 1 113 ? -3.232 9.882 -20.256 1.00 20.02 804 ASN B N 1
ATOM 2074 C CA . ASN B 1 113 ? -3.324 9.118 -19.026 1.00 20.73 804 ASN B CA 1
ATOM 2075 C C . ASN B 1 113 ? -3.449 7.635 -19.332 1.00 27.67 804 ASN B C 1
ATOM 2076 O O . ASN B 1 113 ? -4.277 7.217 -20.134 1.00 28.80 804 ASN B O 1
ATOM 2081 N N . ASN B 1 114 ? -2.611 6.832 -18.697 1.00 24.11 805 ASN B N 1
ATOM 2082 C CA . ASN B 1 114 ? -2.605 5.395 -18.945 1.00 22.13 805 ASN B CA 1
ATOM 2083 C C . ASN B 1 114 ? -2.580 4.612 -17.655 1.00 30.28 805 ASN B C 1
ATOM 2084 O O . ASN B 1 114 ? -2.154 5.120 -16.626 1.00 31.94 805 ASN B O 1
ATOM 2089 N N . LYS B 1 115 ? -3.045 3.373 -17.690 1.00 29.63 806 LYS B N 1
ATOM 2090 C CA . LYS B 1 115 ? -2.894 2.541 -16.515 1.00 29.77 806 LYS B CA 1
ATOM 2091 C C . LYS B 1 115 ? -1.422 2.182 -16.415 1.00 32.98 806 LYS B C 1
ATOM 2092 O O . LYS B 1 115 ? -0.789 1.872 -17.419 1.00 29.48 806 LYS B O 1
ATOM 2098 N N . THR B 1 116 ? -0.883 2.224 -15.205 1.00 27.83 807 THR B N 1
ATOM 2099 C CA . THR B 1 116 ? 0.511 1.864 -14.990 1.00 29.74 807 THR B CA 1
ATOM 2100 C C . THR B 1 116 ? 0.724 0.367 -15.189 1.00 28.06 807 THR B C 1
ATOM 2101 O O . THR B 1 116 ? -0.155 -0.443 -14.886 1.00 29.19 807 THR B O 1
ATOM 2105 N N . VAL B 1 117 ? 1.887 -0.003 -15.712 1.00 24.15 808 VAL B N 1
ATOM 2106 C CA . VAL B 1 117 ? 2.235 -1.407 -15.850 1.00 25.02 808 VAL B CA 1
ATOM 2107 C C . VAL B 1 117 ? 3.583 -1.737 -15.217 1.00 23.70 808 VAL B C 1
ATOM 2108 O O . VAL B 1 117 ? 4.433 -0.861 -14.995 1.00 20.42 808 VAL B O 1
ATOM 2112 N N . ARG B 1 118 ? 3.767 -2.991 -14.870 1.00 23.52 809 ARG B N 1
ATOM 2113 C CA . ARG B 1 118 ? 5.048 -3.493 -14.444 1.00 22.74 809 ARG B CA 1
ATOM 2114 C C . ARG B 1 118 ? 5.395 -4.662 -15.302 1.00 26.54 809 ARG B C 1
ATOM 2115 O O . ARG B 1 118 ? 4.550 -5.483 -15.535 1.00 26.82 809 ARG B O 1
ATOM 2123 N N . ILE B 1 119 ? 6.621 -4.731 -15.802 1.00 23.98 810 ILE B N 1
ATOM 2124 C CA . ILE B 1 119 ? 7.100 -5.845 -16.601 1.00 19.76 810 ILE B CA 1
ATOM 2125 C C . ILE B 1 119 ? 8.314 -6.457 -15.916 1.00 28.56 810 ILE B C 1
ATOM 2126 O O . ILE B 1 119 ? 8.829 -5.897 -14.949 1.00 24.03 810 ILE B O 1
ATOM 2131 N N . GLU B 1 120 ? 8.736 -7.636 -16.359 1.00 24.06 811 GLU B N 1
ATOM 2132 C CA . GLU B 1 120 ? 10.015 -8.161 -15.897 1.00 26.93 811 GLU B CA 1
ATOM 2133 C C . GLU B 1 120 ? 11.093 -7.158 -16.293 1.00 23.68 811 GLU B C 1
ATOM 2134 O O . GLU B 1 120 ? 11.049 -6.600 -17.397 1.00 23.39 811 GLU B O 1
ATOM 2140 N N . SER B 1 121 ? 12.047 -6.925 -15.397 1.00 22.07 812 SER B N 1
ATOM 2141 C CA . SER B 1 121 ? 13.180 -6.055 -15.699 1.00 25.06 812 SER B CA 1
ATOM 2142 C C . SER B 1 121 ? 13.793 -6.372 -17.059 1.00 23.48 812 SER B C 1
ATOM 2143 O O . SER B 1 121 ? 14.120 -7.525 -17.344 1.00 25.14 812 SER B O 1
ATOM 2146 N N . THR B 1 122 ? 13.929 -5.348 -17.898 1.00 19.11 813 THR B N 1
ATOM 2147 C CA . THR B 1 122 ? 14.320 -5.539 -19.287 1.00 21.92 813 THR B CA 1
ATOM 2148 C C . THR B 1 122 ? 15.500 -4.647 -19.666 1.00 21.80 813 THR B C 1
ATOM 2149 O O . THR B 1 122 ? 15.438 -3.426 -19.486 1.00 20.00 813 THR B O 1
ATOM 2153 N N . ARG B 1 123 ? 16.572 -5.261 -20.171 1.00 19.95 814 ARG B N 1
ATOM 2154 C CA . ARG B 1 123 ? 17.749 -4.542 -20.649 1.00 20.90 814 ARG B CA 1
ATOM 2155 C C . ARG B 1 123 ? 17.431 -3.774 -21.918 1.00 22.61 814 ARG B C 1
ATOM 2156 O O . ARG B 1 123 ? 16.828 -4.316 -22.845 1.00 24.97 814 ARG B O 1
ATOM 2164 N N . LEU B 1 124 ? 17.823 -2.507 -21.951 1.00 21.84 815 LEU B N 1
ATOM 2165 C CA . LEU B 1 124 ? 17.669 -1.694 -23.144 1.00 20.93 815 LEU B CA 1
ATOM 2166 C C . LEU B 1 124 ? 18.990 -1.590 -23.868 1.00 19.91 815 LEU B C 1
ATOM 2167 O O . LEU B 1 124 ? 20.046 -1.532 -23.238 1.00 23.67 815 LEU B O 1
ATOM 2172 N N . LYS B 1 125 ? 18.930 -1.552 -25.196 1.00 18.68 816 LYS B N 1
ATOM 2173 C CA . LYS B 1 125 ? 20.135 -1.514 -25.998 1.00 19.48 816 LYS B CA 1
ATOM 2174 C C . LYS B 1 125 ? 20.271 -0.130 -26.612 1.00 20.13 816 LYS B C 1
ATOM 2175 O O . LYS B 1 125 ? 19.471 0.273 -27.446 1.00 20.33 816 LYS B O 1
ATOM 2181 N N . ILE B 1 126 ? 21.269 0.614 -26.163 1.00 20.45 817 ILE B N 1
ATOM 2182 C CA . ILE B 1 126 ? 21.481 1.977 -26.624 1.00 17.82 817 ILE B CA 1
ATOM 2183 C C . ILE B 1 126 ? 21.831 2.007 -28.110 1.00 22.28 817 ILE B C 1
ATOM 2184 O O . ILE B 1 126 ? 22.679 1.239 -28.566 1.00 22.29 817 ILE B O 1
ATOM 2189 N N . SER B 1 127 ? 21.174 2.872 -28.875 1.00 19.66 818 SER B N 1
ATOM 2190 C CA . SER B 1 127 ? 21.538 3.028 -30.283 1.00 25.44 818 SER B CA 1
ATOM 2191 C C . SER B 1 127 ? 22.221 4.369 -30.548 1.00 26.37 818 SER B C 1
ATOM 2192 O O . SER B 1 127 ? 23.188 4.442 -31.303 1.00 25.43 818 SER B O 1
ATOM 2195 N N . SER B 1 128 ? 21.745 5.429 -29.910 1.00 19.81 819 SER B N 1
ATOM 2196 C CA . SER B 1 128 ? 22.353 6.737 -30.111 1.00 18.81 819 SER B CA 1
ATOM 2197 C C . SER B 1 128 ? 22.159 7.603 -28.863 1.00 14.25 819 SER B C 1
ATOM 2198 O O . SER B 1 128 ? 21.233 7.387 -28.078 1.00 15.89 819 SER B O 1
ATOM 2201 N N . ILE B 1 129 ? 23.075 8.537 -28.659 1.00 14.07 820 ILE B N 1
ATOM 2202 C CA . ILE B 1 129 ? 23.004 9.495 -27.559 1.00 11.84 820 ILE B CA 1
ATOM 2203 C C . ILE B 1 129 ? 23.199 10.861 -28.170 1.00 16.01 820 ILE B C 1
ATOM 2204 O O . ILE B 1 129 ? 24.118 11.054 -28.979 1.00 15.48 820 ILE B O 1
ATOM 2209 N N . TYR B 1 130 ? 22.355 11.818 -27.804 1.00 13.97 821 TYR B N 1
ATOM 2210 C CA . TYR B 1 130 ? 22.328 13.054 -28.547 1.00 13.51 821 TYR B CA 1
ATOM 2211 C C . TYR B 1 130 ? 21.950 14.250 -27.674 1.00 11.26 821 TYR B C 1
ATOM 2212 O O . TYR B 1 130 ? 21.389 14.099 -26.584 1.00 13.12 821 TYR B O 1
ATOM 2221 N N . LEU B 1 131 ? 22.305 15.432 -28.150 1.00 13.65 822 LEU B N 1
ATOM 2222 C CA . LEU B 1 131 ? 22.002 16.708 -27.513 1.00 12.72 822 LEU B CA 1
ATOM 2223 C C . LEU B 1 131 ? 21.028 17.419 -28.412 1.00 15.04 822 LEU B C 1
ATOM 2224 O O . LEU B 1 131 ? 21.323 17.600 -29.598 1.00 16.05 822 LEU B O 1
ATOM 2229 N N . ARG B 1 132 ? 19.880 17.819 -27.879 1.00 13.31 823 ARG B N 1
ATOM 2230 C CA . ARG B 1 132 ? 18.832 18.397 -28.695 1.00 15.05 823 ARG B CA 1
ATOM 2231 C C . ARG B 1 132 ? 18.226 19.609 -28.006 1.00 15.15 823 ARG B C 1
ATOM 2232 O O . ARG B 1 132 ? 17.993 19.610 -26.789 1.00 14.39 823 ARG B O 1
ATOM 2240 N N . LYS B 1 133 ? 17.965 20.650 -28.786 1.00 15.50 824 LYS B N 1
ATOM 2241 C CA . LYS B 1 133 ? 17.228 21.788 -28.273 1.00 17.68 824 LYS B CA 1
ATOM 2242 C C . LYS B 1 133 ? 15.777 21.390 -28.075 1.00 17.36 824 LYS B C 1
ATOM 2243 O O . LYS B 1 133 ? 15.163 20.767 -28.944 1.00 18.55 824 LYS B O 1
ATOM 2249 N N . ILE B 1 134 ? 15.230 21.732 -26.916 1.00 17.79 825 ILE B N 1
ATOM 2250 C CA . ILE B 1 134 ? 13.827 21.446 -26.648 1.00 18.94 825 ILE B CA 1
ATOM 2251 C C . ILE B 1 134 ? 12.988 22.237 -27.642 1.00 20.04 825 ILE B C 1
ATOM 2252 O O . ILE B 1 134 ? 13.193 23.434 -27.816 1.00 19.39 825 ILE B O 1
ATOM 2257 N N . LYS B 1 135 ? 12.120 21.520 -28.343 1.00 20.12 826 LYS B N 1
ATOM 2258 C CA . LYS B 1 135 ? 11.299 22.084 -29.417 1.00 30.83 826 LYS B CA 1
ATOM 2259 C C . LYS B 1 135 ? 12.169 22.633 -30.556 1.00 31.54 826 LYS B C 1
ATOM 2260 O O . LYS B 1 135 ? 11.760 23.531 -31.292 1.00 33.16 826 LYS B O 1
ATOM 2266 N N . GLY B 1 136 ? 13.373 22.083 -30.690 1.00 24.65 827 GLY B N 1
ATOM 2267 C CA . GLY B 1 136 ? 14.309 22.483 -31.722 1.00 23.50 827 GLY B CA 1
ATOM 2268 C C . GLY B 1 136 ? 14.992 21.278 -32.340 1.00 22.55 827 GLY B C 1
ATOM 2269 O O . GLY B 1 136 ? 14.446 20.174 -32.328 1.00 23.01 827 GLY B O 1
ATOM 2270 N N . ASP B 1 137 ? 16.198 21.482 -32.860 1.00 20.98 828 ASP B N 1
ATOM 2271 C CA . ASP B 1 137 ? 16.870 20.425 -33.599 1.00 21.66 828 ASP B CA 1
ATOM 2272 C C . ASP B 1 137 ? 17.933 19.736 -32.760 1.00 17.30 828 ASP B C 1
ATOM 2273 O O . ASP B 1 137 ? 18.420 20.288 -31.779 1.00 17.59 828 ASP B O 1
ATOM 2278 N N . THR B 1 138 ? 18.312 18.537 -33.178 1.00 17.58 829 THR B N 1
ATOM 2279 C CA . THR B 1 138 ? 19.449 17.858 -32.585 1.00 17.99 829 THR B CA 1
ATOM 2280 C C . THR B 1 138 ? 20.704 18.572 -33.058 1.00 19.96 829 THR B C 1
ATOM 2281 O O . THR B 1 138 ? 20.841 18.866 -34.247 1.00 19.30 829 THR B O 1
ATOM 2285 N N . VAL B 1 139 ? 21.647 18.813 -32.154 1.00 16.36 830 VAL B N 1
ATOM 2286 C CA . VAL B 1 139 ? 22.846 19.558 -32.522 1.00 18.90 830 VAL B CA 1
ATOM 2287 C C . VAL B 1 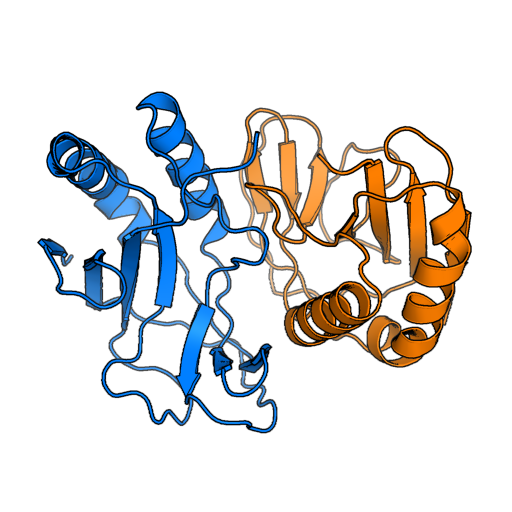139 ? 24.101 18.713 -32.407 1.00 19.06 830 VAL B C 1
ATOM 2288 O O . VAL B 1 139 ? 25.174 19.116 -32.856 1.00 20.73 830 VAL B O 1
ATOM 2292 N N . PHE B 1 140 ? 23.956 17.528 -31.828 1.00 16.45 831 PHE B N 1
ATOM 2293 C CA . PHE B 1 140 ? 25.057 16.595 -31.675 1.00 15.58 831 PHE B CA 1
ATOM 2294 C C . PHE B 1 140 ? 24.470 15.210 -31.494 1.00 16.21 831 PHE B C 1
ATOM 2295 O O . PHE B 1 140 ? 23.561 15.013 -30.688 1.00 16.79 831 PHE B O 1
ATOM 2303 N N . ASP B 1 141 ? 24.976 14.249 -32.223 1.00 15.75 832 ASP B N 1
ATOM 2304 C CA . ASP B 1 141 ? 24.489 12.912 -32.180 1.00 14.49 832 ASP B CA 1
ATOM 2305 C C . ASP B 1 141 ? 25.684 11.956 -32.192 1.00 17.28 832 ASP B C 1
ATOM 2306 O O . ASP B 1 141 ? 26.520 12.065 -33.022 1.00 18.45 832 ASP B O 1
ATOM 2311 N N . MET B 1 142 ? 25.710 11.012 -31.279 1.00 15.35 833 MET B N 1
ATOM 2312 C CA . MET B 1 142 ? 26.748 9.999 -31.258 1.00 17.06 833 MET B CA 1
ATOM 2313 C C . MET B 1 142 ? 26.237 8.584 -31.258 1.00 22.64 833 MET B C 1
ATOM 2314 O O . MET B 1 142 ? 25.167 8.304 -30.857 1.00 19.82 833 MET B O 1
ATOM 2319 N N . SER B 1 143 ? 27.098 7.695 -31.750 1.00 29.28 834 SER B N 1
ATOM 2320 C CA . SER B 1 143 ? 26.905 6.259 -31.767 1.00 29.36 834 SER B CA 1
ATOM 2321 C C . SER B 1 143 ? 28.132 5.551 -31.201 1.00 27.80 834 SER B C 1
ATOM 2322 O O . SER B 1 143 ? 29.162 6.104 -31.143 1.00 27.55 834 SER B O 1
ATOM 2325 N N . GLU B 1 144 ? 27.957 4.344 -30.690 1.00 26.26 835 GLU B N 1
ATOM 2326 C CA . GLU B 1 144 ? 29.067 3.647 -30.047 1.00 39.30 835 GLU B CA 1
ATOM 2327 C C . GLU B 1 144 ? 30.246 3.457 -30.996 1.00 36.76 835 GLU B C 1
ATOM 2328 O O . GLU B 1 144 ? 31.318 4.019 -30.772 1.00 51.44 835 GLU B O 1
#

Foldseek 3Di:
DADDFFFKFKWWAFPDDDDAFDDPGWTKRLKTWHADPVCVVVLVVLCVVCVVVVQVWFKWWWKWDALDAQWIWTDIPGCVVVSVVSCVSCVVVPIGMRRDPSDDITTTGGSHDDDMDGDPTGTTHTAKIFMATDVGGTDGIDGD/DFFKFKWWAFPDDPDAFDDPGWTKRLWTFHDDPVCVVVLVVLCVVCVVVVQVWFKKWWKWDALDAQWIWTDIPGCVVVSVVSVVSCVVVVTGIRPDDRDDTTITGGRHDDDMDTDPIGTTHTAKIFMQGDVGGTDGIDGD

Solvent-accessible surface area: 14779 Å² total; per-residue (Å²): 171,61,48,93,119,28,36,13,20,0,0,0,72,21,181,129,15,33,17,120,93,91,26,201,85,25,39,0,17,0,0,10,0,64,2,59,117,139,51,35,90,51,0,24,105,10,0,116,110,8,59,165,71,0,41,126,9,56,0,29,1,28,21,0,1,56,34,55,130,24,50,9,0,0,5,23,20,12,3,19,38,6,10,6,96,0,34,54,34,0,136,139,41,153,9,48,4,3,16,33,123,26,26,12,6,20,0,20,0,3,146,45,114,50,176,53,57,179,60,149,80,36,123,2,132,25,42,22,0,7,0,70,101,56,202,21,106,55,78,33,92,10,42,168,150,38,40,4,21,0,0,0,62,22,162,137,14,38,20,155,103,104,26,196,84,29,38,0,16,0,0,12,0,112,4,66,89,120,43,31,79,61,0,19,100,11,0,121,125,5,63,176,55,0,16,142,22,92,3,27,0,16,12,1,0,46,20,39,130,24,50,16,0,0,4,22,21,22,3,20,38,6,3,6,104,0,43,67,43,0,136,153,62,163,9,43,3,1,90,24,124,65,25,14,5,20,0,18,0,4,145,46,110,55,184,67,62,118,50,156,75,44,199,16,146,23,22,18,0,5,0,77,86,64,203,19,110,53,63,34,94,11,73,162

GO terms:
  GO:0008081 phosphoric diester hydrolase activity (F, IDA)
  GO:0052170 symbiont-mediated suppression of host innate immune response (P, IDA)

Secondary structure (DSSP, 8-state):
---PPPSEEEEEEES--SS---SSS--EEEEEEE--GGGHHHHHHHHHHTHHHHHT---EEEEEEEEETTEEEE--BS-HHHHHHHHHHHHHTT-EES--SS---EEEEESS-----EEEEEE--EEEEEEEETTS-EEEEE--/--SEEEEEEES--SS---SSS--EEEEEEE--GGGHHHHHHHHHHTHHHHHT---EEEEEEEEETTEEEE--BS-HHHHHHHHHHHHHTT-EES--SS---EEEEESS-----EEEEEE--EEEEEEEETTS-EEEEE--